Protein AF-A0A177SIC7-F1 (afdb_monomer)

Sequence (258 aa):
MKASTIAYLFLMGILFALGLLLLQQTVFGRLHVLDGPKRLNASDDSLPTELTLRHRAWGEQTVEDGTEVQRITTLLKQMKTVTNGTCPAGTATFTGTLRFLNGTTWTFSLGESMTLNGKCVAQRPSTQTTTLKARFLNAYHEPEQLARQFAEGEVVTVYAAGRSRSLTAREREDVKRRLAQAEPMTDYEEVGQALDASQGQPRILKLQRYKNEQNTRANLMNITVYETLFSVQYMDDDNGNTFYLKGQLLPTGKEADR

Nearest PDB structures (foldseek):
  4egd-assembly2_B  TM=1.946E-01  e=1.444E+00  Staphylococcus aureus subsp. aureus NCTC 8325
  3c6m-assembly1_B  TM=1.687E-01  e=3.521E+00  Homo sapiens
  2x27-assembly1_X  TM=1.577E-01  e=1.908E+00  Pseudomonas aeruginosa

pLDDT: mean 84.11, std 14.72, range [35.34, 96.81]

Structure (mmCIF, N/CA/C/O backbone):
data_AF-A0A177SIC7-F1
#
_entry.id   AF-A0A177SIC7-F1
#
loop_
_atom_site.group_PDB
_atom_site.id
_atom_site.type_symbol
_atom_site.label_atom_id
_atom_site.label_alt_id
_atom_site.label_comp_id
_atom_site.label_asym_id
_atom_site.label_entity_id
_atom_site.label_seq_id
_atom_site.pdbx_PDB_ins_code
_atom_site.Cartn_x
_atom_site.Cartn_y
_atom_site.Cartn_z
_atom_site.occupancy
_atom_site.B_iso_or_equiv
_atom_site.auth_seq_id
_atom_site.auth_comp_id
_atom_site.auth_asym_id
_atom_site.auth_atom_id
_atom_site.pdbx_PDB_model_num
ATOM 1 N N . MET A 1 1 ? -32.368 18.167 -59.830 1.00 54.72 1 MET A N 1
ATOM 2 C CA . MET A 1 1 ? -31.064 18.736 -59.410 1.00 54.72 1 MET A CA 1
ATOM 3 C C . MET A 1 1 ? -30.353 19.281 -60.635 1.00 54.72 1 MET A C 1
ATOM 5 O O . MET A 1 1 ? -30.324 18.587 -61.641 1.00 54.72 1 MET A O 1
ATOM 9 N N . LYS A 1 2 ? -29.842 20.518 -60.592 1.00 62.00 2 LYS A N 1
ATOM 10 C CA . LYS A 1 2 ? -29.112 21.103 -61.729 1.00 62.00 2 LYS A CA 1
ATOM 11 C C . LYS A 1 2 ? -27.748 20.409 -61.843 1.00 62.00 2 LYS A C 1
ATOM 13 O O . LYS A 1 2 ? -27.150 20.090 -60.818 1.00 62.00 2 LYS A O 1
ATOM 18 N N . ALA A 1 3 ? -27.254 20.176 -63.060 1.00 67.69 3 ALA A N 1
ATOM 19 C CA . ALA A 1 3 ? -25.960 19.516 -63.292 1.00 67.69 3 ALA A CA 1
ATOM 20 C C . ALA A 1 3 ? -24.800 20.207 -62.542 1.00 67.69 3 ALA A C 1
ATOM 22 O O . ALA A 1 3 ? -23.882 19.546 -62.062 1.00 67.69 3 ALA A O 1
ATOM 23 N N . SER A 1 4 ? -24.906 21.523 -62.333 1.00 66.81 4 SER A N 1
ATOM 24 C CA . SER A 1 4 ? -23.978 22.303 -61.512 1.00 66.81 4 SER A CA 1
ATOM 25 C C . SER A 1 4 ? -23.942 21.866 -60.044 1.00 66.81 4 SER A C 1
ATOM 27 O O . SER A 1 4 ? -22.874 21.831 -59.448 1.00 66.81 4 SER A O 1
ATOM 29 N N . THR A 1 5 ? -25.072 21.471 -59.454 1.00 72.81 5 THR A N 1
ATOM 30 C CA . THR A 1 5 ? -25.141 21.020 -58.054 1.00 72.81 5 THR A CA 1
ATOM 31 C C . THR A 1 5 ? -24.441 19.673 -57.860 1.00 72.81 5 THR A C 1
ATOM 33 O O . THR A 1 5 ? -23.788 19.458 -56.844 1.00 72.81 5 THR A O 1
ATOM 36 N N . ILE A 1 6 ? -24.524 18.783 -58.856 1.00 75.94 6 ILE A N 1
ATOM 37 C CA . ILE A 1 6 ? -23.839 17.480 -58.840 1.00 75.94 6 ILE A CA 1
ATOM 38 C C . ILE A 1 6 ? -22.324 17.675 -58.982 1.00 75.94 6 ILE A C 1
ATOM 40 O O . ILE A 1 6 ? -21.558 17.064 -58.242 1.00 75.94 6 ILE A O 1
ATOM 44 N N . ALA A 1 7 ? -21.894 18.578 -59.870 1.00 76.56 7 ALA A N 1
ATOM 45 C CA . ALA A 1 7 ? -20.481 18.910 -60.043 1.00 76.56 7 ALA A CA 1
ATOM 46 C C . ALA A 1 7 ? -19.861 19.5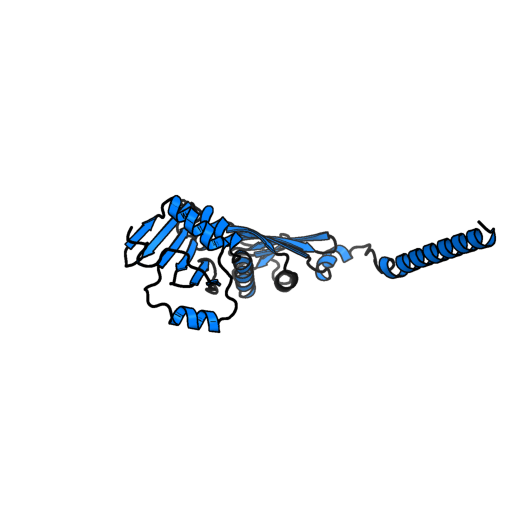23 -58.773 1.00 76.56 7 ALA A C 1
ATOM 48 O O . ALA A 1 7 ? -18.754 19.148 -58.392 1.00 76.56 7 ALA A O 1
ATOM 49 N N . TYR A 1 8 ? -20.589 20.401 -58.072 1.00 83.94 8 TYR A N 1
ATOM 50 C CA . TYR A 1 8 ? -20.129 20.978 -56.803 1.00 83.94 8 TYR A CA 1
ATOM 51 C C . TYR A 1 8 ? -19.976 19.932 -55.695 1.00 83.94 8 TYR A C 1
ATOM 53 O O . TYR A 1 8 ? -18.988 19.965 -54.966 1.00 83.94 8 TYR A O 1
ATOM 61 N N . LEU A 1 9 ? -20.916 18.988 -55.582 1.00 84.00 9 LEU A N 1
ATOM 62 C CA . LEU A 1 9 ? -20.832 17.905 -54.596 1.00 84.00 9 LEU A CA 1
ATOM 63 C C . LEU A 1 9 ? -19.652 16.969 -54.879 1.00 84.00 9 LEU A C 1
ATOM 65 O O . LEU A 1 9 ? -18.945 16.581 -53.951 1.00 84.00 9 LEU A O 1
ATOM 69 N N . PHE A 1 10 ? -19.390 16.669 -56.153 1.00 85.44 10 PHE A N 1
ATOM 70 C CA . PHE A 1 10 ? -18.211 15.897 -56.550 1.00 85.44 10 PHE A CA 1
ATOM 71 C C . PHE A 1 10 ? -16.907 16.625 -56.210 1.00 85.44 10 PHE A C 1
ATOM 73 O O . PHE A 1 10 ? -15.998 16.019 -55.645 1.00 85.44 10 PHE A O 1
ATOM 80 N N . LEU A 1 11 ? -16.824 17.928 -56.492 1.00 87.25 11 LEU A N 1
ATOM 81 C CA . LEU A 1 11 ? -15.640 18.732 -56.187 1.00 87.25 11 LEU A CA 1
ATOM 82 C C . LEU A 1 11 ? -15.374 18.807 -54.672 1.00 87.25 11 LEU A C 1
ATOM 84 O O . LEU A 1 11 ? -14.236 18.642 -54.239 1.00 87.25 11 LEU A O 1
ATOM 88 N N . MET A 1 12 ? -16.424 18.992 -53.864 1.00 86.31 12 MET A N 1
ATOM 89 C CA . MET A 1 12 ? -16.337 18.970 -52.397 1.00 86.31 12 MET A CA 1
ATOM 90 C C . MET A 1 12 ? -15.878 17.605 -51.872 1.00 86.31 12 MET A C 1
ATOM 92 O O . MET A 1 12 ? -15.012 17.548 -51.003 1.00 86.31 12 MET A O 1
ATOM 96 N N . GLY A 1 13 ? -16.395 16.508 -52.435 1.00 88.31 13 GLY A N 1
ATOM 97 C CA . GLY A 1 13 ? -15.974 15.152 -52.072 1.00 88.31 13 GLY A CA 1
ATOM 98 C C . GLY A 1 13 ? -14.497 14.885 -52.377 1.00 88.31 13 GLY A C 1
ATOM 99 O O . GLY A 1 13 ? -13.791 14.320 -51.544 1.00 88.31 13 GLY A O 1
ATOM 100 N N . ILE A 1 14 ? -14.005 15.352 -53.529 1.00 87.88 14 ILE A N 1
ATOM 101 C CA . ILE A 1 14 ? -12.590 15.228 -53.911 1.00 87.88 14 ILE A CA 1
ATOM 102 C C . ILE A 1 14 ? -11.699 16.051 -52.973 1.00 87.88 14 ILE A C 1
ATOM 104 O O . ILE A 1 14 ? -10.685 15.545 -52.497 1.00 87.88 14 ILE A O 1
ATOM 108 N N . LEU A 1 15 ? -12.084 17.293 -52.665 1.00 88.00 15 LEU A N 1
ATOM 109 C CA . LEU A 1 15 ? -11.336 18.149 -51.739 1.00 88.00 15 LEU A CA 1
ATOM 110 C C . LEU A 1 15 ? -11.312 17.574 -50.317 1.00 88.00 15 LEU A C 1
ATOM 112 O O . LEU A 1 15 ? -10.276 17.620 -49.657 1.00 88.00 15 LEU A O 1
ATOM 116 N N . PHE A 1 16 ? -12.416 16.978 -49.865 1.00 84.38 16 PHE A N 1
ATOM 117 C CA . PHE A 1 16 ? -12.490 16.310 -48.569 1.00 84.38 16 PHE A CA 1
ATOM 118 C C . PHE A 1 16 ? -11.597 15.060 -48.513 1.00 84.38 16 PHE A C 1
ATOM 120 O O . PHE A 1 16 ? -10.854 14.875 -47.549 1.00 84.38 16 PHE A O 1
ATOM 127 N N . ALA A 1 17 ? -11.594 14.241 -49.570 1.00 83.50 17 ALA A N 1
ATOM 128 C CA . ALA A 1 17 ? -10.713 13.079 -49.678 1.00 83.50 17 ALA A CA 1
ATOM 129 C C . ALA A 1 17 ? -9.226 13.478 -49.723 1.00 83.50 17 ALA A C 1
ATOM 131 O O . ALA A 1 17 ? -8.403 12.850 -49.055 1.00 83.50 17 ALA A O 1
ATOM 132 N N . LEU A 1 18 ? -8.880 14.552 -50.446 1.00 83.69 18 LEU A N 1
ATOM 133 C CA . LEU A 1 18 ? -7.523 15.110 -50.436 1.00 83.69 18 LEU A CA 1
ATOM 134 C C . LEU A 1 18 ? -7.131 15.628 -49.046 1.00 83.69 18 LEU A C 1
ATOM 136 O O . LEU A 1 18 ? -6.008 15.392 -48.603 1.00 83.69 18 LEU A O 1
ATOM 140 N N . GLY A 1 19 ? -8.052 16.297 -48.348 1.00 78.56 19 GLY A N 1
ATOM 141 C CA . GLY A 1 19 ? -7.846 16.763 -46.977 1.00 78.56 19 GLY A CA 1
ATOM 142 C C . GLY A 1 19 ? -7.547 15.614 -46.013 1.00 78.56 19 GLY A C 1
ATOM 143 O O . GLY A 1 19 ? -6.591 15.700 -45.245 1.00 78.56 19 GLY A O 1
ATOM 144 N N . LEU A 1 20 ? -8.298 14.511 -46.103 1.00 77.50 20 LEU A N 1
ATOM 145 C CA . LEU A 1 20 ? -8.065 13.302 -45.305 1.00 77.50 20 LEU A CA 1
ATOM 146 C C . LEU A 1 20 ? -6.717 12.637 -45.619 1.00 77.50 20 LEU A C 1
ATOM 148 O O . LEU A 1 20 ? -6.012 12.239 -44.694 1.00 77.50 20 LEU A O 1
ATOM 152 N N . LEU A 1 21 ? -6.325 12.561 -46.894 1.00 74.62 21 LEU A N 1
ATOM 153 C CA . LEU A 1 21 ? -5.023 12.021 -47.310 1.00 74.62 21 LEU A CA 1
ATOM 154 C C . LEU A 1 21 ? -3.848 12.850 -46.770 1.00 74.62 21 LEU A C 1
ATOM 156 O O . LEU A 1 21 ? -2.861 12.290 -46.289 1.00 74.62 21 LEU A O 1
ATOM 160 N N . LEU A 1 22 ? -3.964 14.180 -46.796 1.00 70.44 22 LEU A N 1
ATOM 161 C CA . LEU A 1 22 ? -2.955 15.085 -46.239 1.00 70.44 22 LEU A CA 1
ATOM 162 C C . LEU A 1 22 ? -2.879 14.989 -44.708 1.00 70.44 22 LEU A C 1
ATOM 164 O O . LEU A 1 22 ? -1.781 14.996 -44.144 1.00 70.44 22 LEU A O 1
ATOM 168 N N . LEU A 1 23 ? -4.022 14.840 -44.030 1.00 65.38 23 LEU A N 1
ATOM 169 C CA . LEU A 1 23 ? -4.090 14.572 -42.588 1.00 65.38 23 LEU A CA 1
ATOM 170 C C . LEU A 1 23 ? -3.430 13.233 -42.246 1.00 65.38 23 LEU A C 1
ATOM 172 O O . LEU A 1 23 ? -2.664 13.144 -41.286 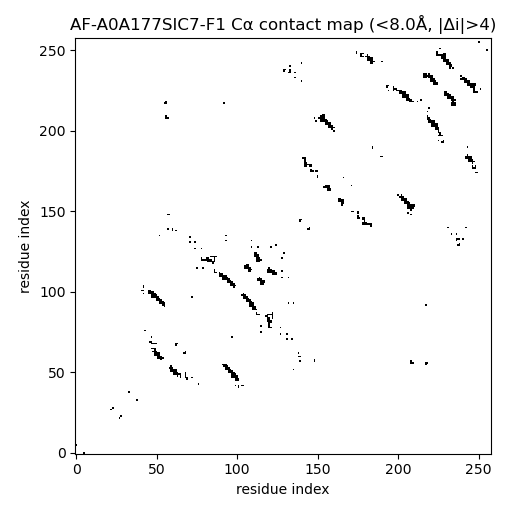1.00 65.38 23 LEU A O 1
ATOM 176 N N . GLN A 1 24 ? -3.652 12.208 -43.075 1.00 62.19 24 GLN A N 1
ATOM 177 C CA . GLN A 1 24 ? -3.026 10.910 -42.886 1.00 62.19 24 GLN A CA 1
ATOM 178 C C . GLN A 1 24 ? -1.493 11.008 -42.983 1.00 62.19 24 GLN A C 1
ATOM 180 O O . GLN A 1 24 ? -0.780 10.473 -42.138 1.00 62.19 24 GLN A O 1
ATOM 185 N N . GLN A 1 25 ? -0.963 11.740 -43.966 1.00 58.78 25 GLN A N 1
ATOM 186 C CA . GLN A 1 25 ? 0.487 11.896 -44.130 1.00 58.78 25 GLN A CA 1
ATOM 187 C C . GLN A 1 25 ? 1.132 12.771 -43.047 1.00 58.78 25 GLN A C 1
ATOM 189 O O . GLN A 1 25 ? 2.243 12.479 -42.610 1.00 58.78 25 GLN A O 1
ATOM 194 N N . THR A 1 26 ? 0.452 13.813 -42.572 1.00 59.97 26 THR A N 1
ATOM 195 C CA . THR A 1 26 ? 1.001 14.717 -41.544 1.00 59.97 26 THR A CA 1
ATOM 196 C C . THR A 1 26 ? 0.928 14.139 -40.131 1.00 59.97 26 THR A C 1
ATOM 198 O O . THR A 1 26 ? 1.859 14.348 -39.351 1.00 59.97 26 THR A O 1
ATOM 201 N N . VAL A 1 27 ? -0.126 13.378 -39.808 1.00 55.59 27 VAL A N 1
ATOM 202 C CA . VAL A 1 27 ? -0.314 12.773 -38.478 1.00 55.59 27 VAL A CA 1
ATOM 203 C C . VAL A 1 27 ? 0.323 11.383 -38.388 1.00 55.59 27 VAL A C 1
ATOM 205 O O . VAL A 1 27 ? 1.012 11.101 -37.410 1.00 55.59 27 VAL A O 1
ATOM 208 N N . PHE A 1 28 ? 0.180 10.528 -39.409 1.00 50.88 28 PHE A N 1
ATOM 209 C CA . PHE A 1 28 ? 0.725 9.159 -39.384 1.00 50.88 28 PHE A CA 1
ATOM 210 C C . PHE A 1 28 ? 2.105 9.030 -40.039 1.00 50.88 28 PHE A C 1
ATOM 212 O O . PHE A 1 28 ? 2.826 8.085 -39.734 1.00 50.88 28 PHE A O 1
ATOM 219 N N . GLY A 1 29 ? 2.539 9.988 -40.867 1.00 42.84 29 GLY A N 1
ATOM 220 C CA . GLY A 1 29 ? 3.894 9.995 -41.444 1.00 42.84 29 GLY A CA 1
ATOM 221 C C . GLY A 1 29 ? 5.015 10.236 -40.424 1.00 42.84 29 GLY A C 1
ATOM 222 O O . GLY A 1 29 ? 6.186 10.065 -40.751 1.00 42.84 29 GLY A O 1
ATOM 223 N N . ARG A 1 30 ? 4.676 10.598 -39.177 1.00 45.09 30 ARG A N 1
ATOM 224 C CA . ARG A 1 30 ? 5.623 10.690 -38.050 1.00 45.09 30 ARG A CA 1
ATOM 225 C C . ARG A 1 30 ? 5.747 9.403 -37.227 1.00 45.09 30 ARG A C 1
ATOM 227 O O . ARG A 1 30 ? 6.494 9.389 -36.250 1.00 45.09 30 ARG A O 1
ATOM 234 N N . LEU A 1 31 ? 5.077 8.314 -37.609 1.00 45.69 31 LEU A N 1
ATOM 235 C CA . LEU A 1 31 ? 5.354 6.988 -37.055 1.00 45.69 31 LEU A CA 1
ATOM 236 C C . LEU A 1 31 ? 6.601 6.412 -37.734 1.00 45.69 31 LEU A C 1
ATOM 238 O O . LEU A 1 31 ? 6.523 5.642 -38.688 1.00 45.69 31 LEU A O 1
ATOM 242 N N . HIS A 1 32 ? 7.777 6.791 -37.234 1.00 42.78 32 HIS A N 1
ATOM 243 C CA . HIS A 1 32 ? 9.002 6.061 -37.539 1.00 42.78 32 HIS A CA 1
ATOM 244 C C . HIS A 1 32 ? 8.903 4.659 -36.925 1.00 42.78 32 HIS A C 1
ATOM 246 O O . HIS A 1 32 ? 9.085 4.477 -35.721 1.00 42.78 32 HIS A O 1
ATOM 252 N N . VAL A 1 33 ? 8.624 3.654 -37.756 1.00 49.53 33 VAL A N 1
ATOM 253 C CA . VAL A 1 33 ? 8.835 2.251 -37.391 1.00 49.53 33 VAL A CA 1
ATOM 254 C C . VAL A 1 33 ? 10.346 2.037 -37.313 1.00 49.53 33 VAL A C 1
ATOM 256 O O . VAL A 1 33 ? 11.053 2.090 -38.317 1.00 49.53 33 VAL A O 1
ATOM 259 N N . LEU A 1 34 ? 10.859 1.892 -36.092 1.00 43.06 34 LEU A N 1
ATOM 260 C CA . LEU A 1 34 ? 12.267 1.601 -35.840 1.00 43.06 34 LEU A CA 1
ATOM 261 C C . LEU A 1 34 ? 12.539 0.124 -36.156 1.00 43.06 34 LEU A C 1
ATOM 263 O O . LEU A 1 34 ? 12.290 -0.748 -35.319 1.00 43.06 34 LEU A O 1
ATOM 267 N N . ASP A 1 35 ? 13.068 -0.145 -37.348 1.00 35.34 35 ASP A N 1
ATOM 268 C CA . ASP A 1 35 ? 13.627 -1.448 -37.709 1.00 35.34 35 ASP A CA 1
ATOM 269 C C . ASP A 1 35 ? 15.107 -1.540 -37.309 1.00 35.34 35 ASP A C 1
ATOM 271 O O . ASP A 1 35 ? 15.919 -0.660 -37.605 1.00 35.34 35 ASP A O 1
ATOM 275 N N . GLY A 1 36 ? 15.463 -2.624 -36.612 1.00 42.75 36 GLY A N 1
ATOM 276 C CA . GLY A 1 36 ? 16.843 -2.976 -36.264 1.00 42.75 36 GLY A CA 1
ATOM 277 C C . GLY A 1 36 ? 17.158 -3.064 -34.758 1.00 42.75 36 GLY A C 1
ATOM 278 O O . GLY A 1 36 ? 16.300 -2.821 -33.905 1.00 42.75 36 GLY A O 1
ATOM 279 N N . PRO A 1 37 ? 18.414 -3.413 -34.398 1.00 40.59 37 PRO A N 1
ATOM 280 C CA . PRO A 1 37 ? 18.842 -3.834 -33.051 1.00 40.59 37 PRO A CA 1
ATOM 281 C C . PRO A 1 37 ? 18.715 -2.771 -31.938 1.00 40.59 37 PRO A C 1
ATOM 283 O O . PRO A 1 37 ? 19.016 -3.053 -30.780 1.00 40.59 37 PRO A O 1
ATOM 286 N N . LYS A 1 38 ? 18.192 -1.573 -32.242 1.00 44.06 38 LYS A N 1
ATOM 287 C CA . LYS A 1 38 ? 17.804 -0.542 -31.261 1.00 44.06 38 LYS A CA 1
ATOM 288 C C . LYS A 1 38 ? 16.601 -0.928 -30.384 1.00 44.06 38 LYS A C 1
ATOM 290 O O . LYS A 1 38 ? 16.371 -0.276 -29.370 1.00 44.06 38 LYS A O 1
ATOM 295 N N . ARG A 1 39 ? 15.859 -1.998 -30.707 1.00 46.88 39 ARG A N 1
ATOM 296 C CA . ARG A 1 39 ? 14.722 -2.472 -29.887 1.00 46.88 39 ARG A CA 1
ATOM 297 C C . ARG A 1 39 ? 15.085 -2.811 -28.437 1.00 46.88 39 ARG A C 1
ATOM 299 O O . ARG A 1 39 ? 14.237 -2.648 -27.567 1.00 46.88 39 ARG A O 1
ATOM 306 N N . LEU A 1 40 ? 16.324 -3.221 -28.154 1.00 46.22 40 LEU A N 1
ATOM 307 C CA . LEU A 1 40 ? 16.737 -3.626 -26.800 1.00 46.22 40 LEU A CA 1
ATOM 308 C C . LEU A 1 40 ? 16.752 -2.467 -25.782 1.00 46.22 40 LEU A C 1
ATOM 310 O O . LEU A 1 40 ? 16.626 -2.722 -24.587 1.00 46.22 40 LEU A O 1
ATOM 314 N N . ASN A 1 41 ? 16.816 -1.214 -26.252 1.00 50.62 41 ASN A N 1
ATOM 315 C CA . ASN A 1 41 ? 16.709 -0.007 -25.419 1.00 50.62 41 ASN A CA 1
ATOM 316 C C . ASN A 1 41 ? 15.465 0.840 -25.747 1.00 50.62 41 ASN A C 1
ATOM 318 O O . ASN A 1 41 ? 15.276 1.894 -25.156 1.00 50.62 41 ASN A O 1
ATOM 322 N N . ALA A 1 42 ? 14.579 0.398 -26.646 1.00 51.91 42 ALA A N 1
ATOM 323 C CA . ALA A 1 42 ? 13.422 1.193 -27.074 1.00 51.91 42 ALA A CA 1
ATOM 324 C C . ALA A 1 42 ? 12.401 1.456 -25.948 1.00 51.91 42 ALA A C 1
ATOM 326 O O . ALA A 1 42 ? 11.637 2.414 -26.017 1.00 51.91 42 ALA A O 1
ATOM 327 N N . SER A 1 43 ? 12.385 0.628 -24.899 1.00 56.03 43 SER A N 1
ATOM 328 C CA . SER A 1 43 ? 11.614 0.888 -23.675 1.00 56.03 43 SER A CA 1
ATOM 329 C C . SER A 1 43 ? 12.186 2.041 -22.840 1.00 56.03 43 SER A C 1
ATOM 331 O O . SER A 1 43 ? 11.456 2.675 -22.083 1.00 56.03 43 SER A O 1
ATOM 333 N N . ASP A 1 44 ? 13.490 2.322 -22.953 1.00 61.81 44 ASP A N 1
ATOM 334 C CA . ASP A 1 44 ? 14.132 3.401 -22.194 1.00 61.81 44 ASP A CA 1
ATOM 335 C C . ASP A 1 44 ? 13.654 4.785 -22.674 1.00 61.81 44 ASP A C 1
ATOM 337 O O . ASP A 1 44 ? 13.570 5.703 -21.859 1.00 61.81 44 ASP A O 1
ATOM 341 N N . ASP A 1 45 ? 13.217 4.894 -23.931 1.00 68.12 45 ASP A N 1
ATOM 342 C CA . ASP A 1 45 ? 12.694 6.131 -24.531 1.00 68.12 45 ASP A CA 1
ATOM 343 C C . ASP A 1 45 ? 11.160 6.136 -24.692 1.00 68.12 45 ASP A C 1
ATOM 345 O O . ASP A 1 45 ? 10.569 7.158 -25.038 1.00 68.12 45 ASP A O 1
ATOM 349 N N . SER A 1 46 ? 10.490 5.005 -24.441 1.00 79.81 46 SER A N 1
ATOM 350 C CA . SER A 1 46 ? 9.028 4.915 -24.526 1.00 79.81 46 SER A CA 1
ATOM 351 C C . SER A 1 46 ? 8.358 5.429 -23.255 1.00 79.81 46 SER A C 1
ATOM 353 O O . SER A 1 46 ? 8.841 5.213 -22.140 1.00 79.81 46 SER A O 1
ATOM 355 N N . LEU A 1 47 ? 7.187 6.047 -23.427 1.00 84.44 47 LEU A N 1
ATOM 356 C CA . LEU A 1 47 ? 6.330 6.455 -22.319 1.00 84.44 47 LEU A CA 1
ATOM 357 C C . LEU A 1 47 ? 5.750 5.211 -21.624 1.00 84.44 47 LEU A C 1
ATOM 359 O O . LEU A 1 47 ? 5.216 4.338 -22.320 1.00 84.44 47 LEU A O 1
ATOM 363 N N . PRO A 1 48 ? 5.875 5.095 -20.294 1.00 89.81 48 PRO A N 1
ATOM 364 C CA . PRO A 1 48 ? 5.199 4.066 -19.525 1.00 89.81 48 PRO A CA 1
ATOM 365 C C . PRO A 1 48 ? 3.712 4.423 -19.400 1.00 89.81 48 PRO A C 1
ATOM 367 O O . PRO A 1 48 ? 3.360 5.589 -19.237 1.00 89.81 48 PRO A O 1
ATOM 370 N N . THR A 1 49 ? 2.840 3.429 -19.522 1.00 89.31 49 THR A N 1
ATOM 371 C CA . THR A 1 49 ? 1.385 3.642 -19.602 1.00 89.31 49 THR A CA 1
ATOM 372 C C . THR A 1 49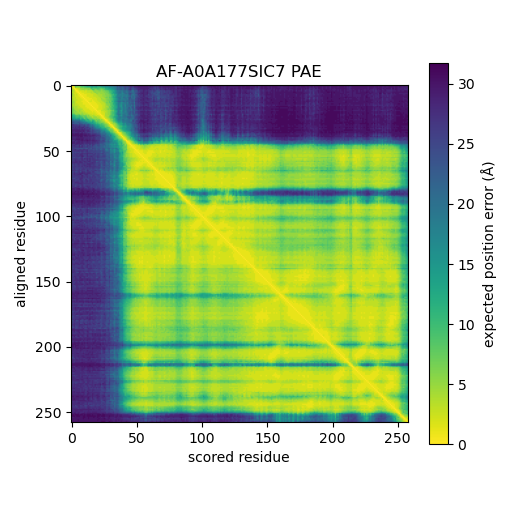 ? 0.636 3.046 -18.427 1.00 89.31 49 THR A C 1
ATOM 374 O O . THR A 1 49 ? -0.381 3.583 -18.020 1.00 89.31 49 THR A O 1
ATOM 377 N N . GLU A 1 50 ? 1.118 1.926 -17.902 1.00 93.44 50 GLU A N 1
ATOM 378 C CA . GLU A 1 50 ? 0.404 1.151 -16.895 1.00 93.44 50 GLU A CA 1
ATOM 379 C C . GLU A 1 50 ? 1.413 0.384 -16.054 1.00 93.44 50 GLU A C 1
ATOM 381 O O . GLU A 1 50 ? 2.388 -0.168 -16.581 1.00 93.44 50 GLU A O 1
ATOM 386 N N . LEU A 1 51 ? 1.169 0.335 -14.751 1.00 95.31 51 LEU A N 1
ATOM 387 C CA . LEU A 1 51 ? 1.916 -0.501 -13.833 1.00 95.31 51 LEU A CA 1
ATOM 388 C C . LEU A 1 51 ? 0.960 -1.445 -13.104 1.00 95.31 51 LEU A C 1
ATOM 390 O O . LEU A 1 51 ? 0.150 -1.006 -12.295 1.00 95.31 51 LEU A O 1
ATOM 394 N N . THR A 1 52 ? 1.124 -2.747 -13.311 1.00 96.50 52 THR A N 1
ATOM 395 C CA . THR A 1 52 ? 0.475 -3.778 -12.497 1.00 96.50 52 THR A CA 1
ATOM 396 C C . THR A 1 52 ? 1.423 -4.198 -11.384 1.00 96.50 52 THR A C 1
ATOM 398 O O . THR A 1 52 ? 2.536 -4.665 -11.638 1.00 96.50 52 THR A O 1
ATOM 401 N N . LEU A 1 53 ? 0.983 -4.045 -10.141 1.00 95.75 53 LEU A N 1
ATOM 402 C CA . LEU A 1 53 ? 1.693 -4.433 -8.932 1.00 95.75 53 LEU A CA 1
ATOM 403 C C . LEU A 1 53 ? 0.955 -5.574 -8.255 1.00 95.75 53 LEU A C 1
ATOM 405 O O . LEU A 1 53 ? -0.251 -5.515 -8.080 1.00 95.75 53 LEU A O 1
ATOM 409 N N . ARG A 1 54 ? 1.693 -6.565 -7.769 1.00 95.25 54 ARG A N 1
ATOM 410 C CA . ARG A 1 54 ? 1.175 -7.597 -6.880 1.00 95.25 54 ARG A CA 1
ATOM 411 C C . ARG A 1 54 ? 2.017 -7.666 -5.622 1.00 95.25 54 ARG A C 1
ATOM 413 O O . ARG A 1 54 ? 3.204 -7.993 -5.680 1.00 95.25 54 ARG A O 1
ATOM 420 N N . HIS A 1 55 ? 1.382 -7.412 -4.488 1.00 94.19 55 HIS A N 1
ATOM 421 C CA . HIS A 1 55 ? 1.944 -7.642 -3.171 1.00 94.19 55 HIS A CA 1
ATOM 422 C C . HIS A 1 55 ? 1.594 -9.050 -2.684 1.00 94.19 55 HIS A C 1
ATOM 424 O O . HIS A 1 55 ? 0.452 -9.496 -2.806 1.00 94.19 55 HIS A O 1
ATOM 430 N N . ARG A 1 56 ? 2.551 -9.743 -2.060 1.00 91.44 56 ARG A N 1
ATOM 431 C CA . ARG A 1 56 ? 2.367 -11.118 -1.562 1.00 91.44 56 ARG A CA 1
ATOM 432 C C . ARG A 1 56 ? 1.139 -11.280 -0.650 1.00 91.44 56 ARG A C 1
ATOM 434 O O . ARG A 1 56 ? 0.429 -12.280 -0.752 1.00 91.44 56 ARG A O 1
ATOM 441 N N . ALA A 1 57 ? 0.891 -10.310 0.230 1.00 91.06 57 ALA A N 1
ATOM 442 C CA . ALA A 1 57 ? -0.222 -10.341 1.186 1.00 91.06 57 ALA A CA 1
ATOM 443 C C . ALA A 1 57 ? -1.422 -9.465 0.790 1.00 91.06 57 ALA A C 1
ATOM 445 O O . ALA A 1 57 ? -2.531 -9.692 1.262 1.00 91.06 57 ALA A O 1
ATOM 446 N N . TRP A 1 58 ? -1.223 -8.461 -0.065 1.00 91.38 58 TRP A N 1
ATOM 447 C CA . TRP A 1 58 ? -2.206 -7.380 -0.244 1.00 91.38 58 TRP A CA 1
ATOM 448 C C . TRP A 1 58 ? -2.866 -7.363 -1.623 1.00 91.38 58 TRP A C 1
ATOM 450 O O . TRP A 1 58 ? -3.613 -6.436 -1.935 1.00 91.38 58 TRP A O 1
ATOM 460 N N . GLY A 1 59 ? -2.625 -8.417 -2.405 1.00 90.19 59 GLY A N 1
ATOM 461 C CA . GLY A 1 59 ? -3.272 -8.648 -3.687 1.00 90.19 59 GLY A CA 1
ATOM 462 C C . GLY A 1 59 ? -2.605 -7.904 -4.835 1.00 90.19 59 GLY A C 1
ATOM 463 O O . GLY A 1 59 ? -1.448 -7.494 -4.747 1.00 90.19 59 GLY A O 1
ATOM 464 N N . GLU A 1 60 ? -3.346 -7.796 -5.929 1.00 93.00 60 GLU A N 1
ATOM 465 C CA . GLU A 1 60 ? -2.946 -7.083 -7.137 1.00 93.00 60 GLU A CA 1
ATOM 466 C C . GLU A 1 60 ? -3.598 -5.700 -7.181 1.00 93.00 60 GLU A C 1
ATOM 468 O O . GLU A 1 60 ? -4.701 -5.511 -6.665 1.00 93.00 60 GLU A O 1
ATOM 473 N N . GLN A 1 61 ? -2.896 -4.748 -7.785 1.00 91.81 61 GLN A N 1
ATOM 474 C CA . GLN A 1 61 ? -3.332 -3.380 -7.993 1.00 91.81 61 GLN A CA 1
ATOM 475 C C . GLN A 1 61 ? -2.742 -2.846 -9.296 1.00 91.81 61 GLN A C 1
ATOM 477 O O . GLN A 1 61 ? -1.547 -3.004 -9.557 1.00 91.81 61 GLN A O 1
ATOM 482 N N . THR A 1 62 ? -3.569 -2.164 -10.079 1.00 92.81 62 THR A N 1
ATOM 483 C CA . THR A 1 62 ? -3.125 -1.446 -11.275 1.00 92.81 62 THR A CA 1
ATOM 484 C C . THR A 1 62 ? -3.022 0.039 -10.965 1.00 92.81 62 THR A C 1
ATOM 486 O O . THR A 1 62 ? -3.927 0.627 -10.378 1.00 92.81 62 THR A O 1
ATOM 489 N N . VAL A 1 63 ? -1.903 0.643 -11.354 1.00 88.44 63 VAL A N 1
ATOM 490 C CA . VAL A 1 63 ? -1.657 2.080 -11.271 1.00 88.44 63 VAL A CA 1
ATOM 491 C C . VAL A 1 63 ? -1.672 2.642 -12.687 1.00 88.44 63 VAL A C 1
ATOM 493 O O . VAL A 1 63 ? -0.818 2.299 -13.508 1.00 88.44 63 VAL A O 1
ATOM 496 N N . GLU A 1 64 ? -2.643 3.513 -12.947 1.00 83.25 64 GLU A N 1
ATOM 497 C CA . GLU A 1 64 ? -2.826 4.203 -14.231 1.00 83.25 64 GLU A CA 1
ATOM 498 C C . GLU A 1 64 ? -2.482 5.699 -14.148 1.00 83.25 64 GLU A C 1
ATOM 500 O O . GLU A 1 64 ? -2.446 6.384 -15.169 1.00 83.25 64 GLU A O 1
ATOM 505 N N . ASP A 1 65 ? -2.184 6.221 -12.949 1.00 85.31 65 ASP A N 1
ATOM 506 C CA . ASP A 1 65 ? -1.677 7.586 -12.792 1.00 85.31 65 ASP A CA 1
ATOM 507 C C . ASP A 1 65 ? -0.330 7.713 -13.512 1.00 85.31 65 ASP A C 1
ATOM 509 O O . ASP A 1 65 ? 0.714 7.271 -13.021 1.00 85.31 65 ASP A O 1
ATOM 513 N N . GLY A 1 66 ? -0.358 8.359 -14.679 1.00 85.00 66 GLY A N 1
ATOM 514 C CA . GLY A 1 66 ? 0.814 8.559 -15.522 1.00 85.00 66 GLY A CA 1
ATOM 515 C C . GLY A 1 66 ? 1.979 9.241 -14.799 1.00 85.00 66 GLY A C 1
ATOM 516 O O . GLY A 1 66 ? 3.134 8.951 -15.108 1.00 85.00 66 GLY A O 1
ATOM 517 N N . THR A 1 67 ? 1.716 10.091 -13.801 1.00 87.62 67 THR A N 1
ATOM 518 C CA . THR A 1 67 ? 2.764 10.756 -13.015 1.00 87.62 67 THR A CA 1
ATOM 519 C C . THR A 1 67 ? 3.478 9.767 -12.102 1.00 87.62 67 THR A C 1
ATOM 521 O O . THR A 1 67 ? 4.713 9.712 -12.100 1.00 87.62 67 THR A O 1
ATOM 524 N N . GLU A 1 68 ? 2.735 8.961 -11.342 1.00 88.75 68 GLU A N 1
ATOM 525 C CA . GLU A 1 68 ? 3.332 7.944 -10.468 1.00 88.75 68 GLU A CA 1
ATOM 526 C C . GLU A 1 68 ? 3.987 6.821 -11.275 1.00 88.75 68 GLU A C 1
ATOM 528 O O . GLU A 1 68 ? 5.126 6.438 -10.985 1.00 88.75 68 GLU A O 1
ATOM 533 N N . VAL A 1 69 ? 3.344 6.371 -12.354 1.00 91.50 69 VAL A N 1
ATOM 534 C CA . VAL A 1 69 ? 3.909 5.397 -13.297 1.00 91.50 69 VAL A CA 1
ATOM 535 C C . VAL A 1 69 ? 5.242 5.907 -13.863 1.00 91.50 69 VAL A C 1
ATOM 537 O O . VAL A 1 69 ? 6.237 5.173 -13.869 1.00 91.50 69 VAL A O 1
ATOM 540 N N . GLN A 1 70 ? 5.328 7.180 -14.261 1.00 90.38 70 GLN A N 1
ATOM 541 C CA . GLN A 1 70 ? 6.569 7.788 -14.753 1.00 90.38 70 GLN A CA 1
ATOM 542 C C . GLN A 1 70 ? 7.652 7.896 -13.664 1.00 90.38 70 GLN A C 1
ATOM 544 O O . GLN A 1 70 ? 8.830 7.619 -13.928 1.00 90.38 70 GLN A O 1
ATOM 549 N N . ARG A 1 71 ? 7.286 8.277 -12.433 1.00 90.00 71 ARG A N 1
ATOM 550 C CA . ARG A 1 71 ? 8.220 8.370 -11.293 1.00 90.00 71 ARG A CA 1
ATOM 551 C C . ARG A 1 71 ? 8.821 7.011 -10.947 1.00 90.00 71 ARG A C 1
ATOM 553 O O . ARG A 1 71 ? 10.042 6.896 -10.823 1.00 90.00 71 ARG A O 1
ATOM 560 N N . ILE A 1 72 ? 7.987 5.977 -10.863 1.00 92.88 72 ILE A N 1
ATOM 561 C CA . ILE A 1 72 ? 8.414 4.589 -10.647 1.00 92.88 72 ILE A CA 1
ATOM 562 C C . ILE A 1 72 ? 9.336 4.139 -11.779 1.00 92.88 72 ILE A C 1
ATOM 564 O O . ILE A 1 72 ? 10.433 3.642 -11.527 1.00 92.88 72 ILE A O 1
ATOM 568 N N . THR A 1 73 ? 8.942 4.384 -13.028 1.00 92.31 73 THR A N 1
ATOM 569 C CA . THR A 1 73 ? 9.747 4.031 -14.206 1.00 92.31 73 THR A CA 1
ATOM 570 C C . THR A 1 73 ? 11.132 4.675 -14.165 1.00 92.31 73 THR A C 1
ATOM 572 O O . THR A 1 73 ? 12.129 4.035 -14.497 1.00 92.31 73 THR A O 1
ATOM 575 N N . THR A 1 74 ? 11.215 5.931 -13.722 1.00 90.25 74 THR A N 1
ATOM 576 C CA . THR A 1 74 ? 12.485 6.656 -13.587 1.00 90.25 74 THR A CA 1
ATOM 577 C C . THR A 1 74 ? 13.390 6.016 -12.532 1.00 90.25 74 THR A C 1
ATOM 579 O O . THR A 1 74 ? 14.578 5.821 -12.793 1.00 90.25 74 THR A O 1
ATOM 582 N N . LEU A 1 75 ? 12.841 5.616 -11.380 1.00 90.44 75 LEU A N 1
ATOM 583 C CA . LEU A 1 75 ? 13.598 4.887 -10.353 1.00 90.44 75 LEU A CA 1
ATOM 584 C C . LEU A 1 75 ? 14.108 3.540 -10.882 1.00 90.44 75 LEU A C 1
ATOM 586 O O . LEU A 1 75 ? 15.285 3.223 -10.722 1.00 90.44 75 LEU A O 1
ATOM 590 N N . LEU A 1 76 ? 13.262 2.777 -11.583 1.00 91.38 76 LEU A N 1
ATOM 591 C CA . LEU A 1 76 ? 13.660 1.504 -12.196 1.00 91.38 76 LEU A CA 1
ATOM 592 C C . LEU A 1 76 ? 14.797 1.691 -13.218 1.00 91.38 76 LEU A C 1
ATOM 594 O O . LEU A 1 76 ? 15.755 0.916 -13.228 1.00 91.38 76 LEU A O 1
ATOM 598 N N . LYS A 1 77 ? 14.734 2.748 -14.040 1.00 88.62 77 LYS A N 1
ATOM 599 C CA . LYS A 1 77 ? 15.787 3.114 -15.007 1.00 88.62 77 LYS A CA 1
ATOM 600 C C . LYS A 1 77 ? 17.122 3.399 -14.327 1.00 88.62 77 LYS A C 1
ATOM 602 O O . LYS A 1 77 ? 18.147 2.894 -14.777 1.00 88.62 77 LYS A O 1
ATOM 607 N N . GLN A 1 78 ? 17.110 4.158 -13.232 1.00 86.50 78 GLN A N 1
ATOM 608 C CA . GLN A 1 78 ? 18.319 4.474 -12.462 1.00 86.50 78 GLN A CA 1
ATOM 609 C C . GLN A 1 78 ? 18.978 3.225 -11.865 1.00 86.50 78 GLN A C 1
ATOM 611 O O . GLN A 1 78 ? 20.192 3.196 -11.695 1.00 86.50 78 GLN A O 1
ATOM 616 N N . MET A 1 79 ? 18.192 2.188 -11.569 1.00 83.50 79 MET A N 1
ATOM 617 C CA . MET A 1 79 ? 18.691 0.932 -11.009 1.00 83.50 79 MET A CA 1
ATOM 618 C C . MET A 1 79 ? 19.205 -0.052 -12.068 1.00 83.50 79 MET A C 1
ATOM 620 O O . MET A 1 79 ? 20.059 -0.877 -11.760 1.00 83.50 79 MET A O 1
ATOM 624 N N . LYS A 1 80 ? 18.741 0.041 -13.323 1.00 78.00 80 LYS A N 1
ATOM 625 C CA . LYS A 1 80 ? 19.127 -0.853 -14.438 1.00 78.00 80 LYS A CA 1
ATOM 626 C C . LYS A 1 80 ? 20.643 -0.906 -14.688 1.00 78.00 80 LYS A C 1
ATOM 628 O O . LYS A 1 80 ? 21.138 -1.890 -15.231 1.00 78.00 80 LYS A O 1
ATOM 633 N N . THR A 1 81 ? 21.372 0.147 -14.326 1.00 65.69 81 THR A N 1
ATOM 634 C CA . THR A 1 81 ? 22.823 0.287 -14.538 1.00 65.69 81 THR A CA 1
ATOM 635 C C . THR A 1 81 ? 23.662 -0.264 -13.385 1.00 65.69 81 THR A C 1
ATOM 637 O O . THR A 1 81 ? 24.889 -0.320 -13.485 1.00 65.69 81 THR A O 1
ATOM 640 N N . VAL A 1 82 ? 23.019 -0.668 -12.290 1.00 60.72 82 VAL A N 1
ATOM 641 C CA . VAL A 1 82 ? 23.673 -1.041 -11.043 1.00 60.72 82 VAL A CA 1
ATOM 642 C C . VAL A 1 82 ? 23.710 -2.568 -10.971 1.00 60.72 82 VAL A C 1
ATOM 644 O O . VAL A 1 82 ? 22.679 -3.223 -11.020 1.00 60.72 82 VAL A O 1
ATOM 647 N N . THR A 1 83 ? 24.910 -3.133 -10.844 1.00 58.84 83 THR A N 1
ATOM 648 C CA . THR A 1 83 ? 25.246 -4.556 -10.616 1.00 58.84 83 THR A CA 1
ATOM 649 C C . THR A 1 83 ? 25.213 -5.553 -11.790 1.00 58.84 83 THR A C 1
ATOM 651 O O . THR A 1 83 ? 24.180 -5.916 -12.335 1.00 58.84 83 THR A O 1
ATOM 654 N N . ASN A 1 84 ? 26.395 -6.120 -12.075 1.00 58.00 84 ASN A N 1
ATOM 655 C CA . ASN A 1 84 ? 26.563 -7.450 -12.664 1.00 58.00 84 ASN A CA 1
ATOM 656 C C . ASN A 1 84 ? 26.731 -8.446 -11.505 1.00 58.00 84 ASN A C 1
ATOM 658 O O . ASN A 1 84 ? 27.837 -8.626 -11.000 1.00 58.00 84 ASN A O 1
ATOM 662 N N . GLY A 1 85 ? 25.642 -9.047 -11.032 1.00 67.50 85 GLY A N 1
ATOM 663 C CA . GLY A 1 85 ? 25.692 -10.024 -9.945 1.00 67.50 85 GLY A CA 1
ATOM 664 C C . GLY A 1 85 ? 24.476 -10.940 -9.937 1.00 67.50 85 GLY A C 1
ATOM 665 O O . GLY A 1 85 ? 23.473 -10.671 -10.593 1.00 67.50 85 GLY A O 1
ATOM 666 N N . THR A 1 86 ? 24.557 -12.037 -9.193 1.00 80.81 86 THR A N 1
ATOM 667 C CA . THR A 1 86 ? 23.405 -12.896 -8.895 1.00 80.81 86 THR A CA 1
ATOM 668 C C . THR A 1 86 ? 22.672 -12.354 -7.673 1.00 80.81 86 THR A C 1
ATOM 670 O O . THR A 1 86 ? 23.311 -11.957 -6.696 1.00 80.81 86 THR A O 1
ATOM 673 N N . CYS A 1 87 ? 21.340 -12.326 -7.718 1.00 84.00 87 CYS A N 1
ATOM 674 C CA . CYS A 1 87 ? 20.532 -11.985 -6.549 1.00 84.00 87 CYS A CA 1
ATOM 675 C C . CYS A 1 87 ? 20.465 -13.194 -5.610 1.00 84.00 87 CYS A C 1
ATOM 677 O O . CYS A 1 87 ? 20.313 -14.318 -6.098 1.00 84.00 87 CYS A O 1
ATOM 679 N N . PRO A 1 88 ? 20.575 -12.993 -4.285 1.00 83.12 88 PRO A N 1
ATOM 680 C CA . PRO A 1 88 ? 20.345 -14.071 -3.336 1.00 83.12 88 PRO A CA 1
ATOM 681 C C . PRO A 1 88 ? 18.916 -14.598 -3.487 1.00 83.12 88 PRO A C 1
ATOM 683 O O . PRO A 1 88 ? 17.992 -13.838 -3.802 1.00 83.12 88 PRO A O 1
ATOM 686 N N . ALA A 1 89 ? 18.745 -15.901 -3.263 1.00 77.75 89 ALA A N 1
ATOM 687 C CA . ALA A 1 89 ? 17.424 -16.501 -3.187 1.00 77.75 89 ALA A CA 1
ATOM 688 C C . ALA A 1 89 ? 16.668 -15.872 -2.011 1.00 77.75 89 ALA A C 1
ATOM 690 O O . ALA A 1 89 ? 17.164 -15.842 -0.888 1.00 77.75 89 ALA A O 1
ATOM 691 N N . GLY A 1 90 ? 15.476 -15.359 -2.282 1.00 76.12 90 GLY A N 1
ATOM 692 C CA . GLY A 1 90 ? 14.646 -14.684 -1.298 1.00 76.12 90 GLY A CA 1
ATOM 693 C C . GLY A 1 90 ? 13.203 -14.660 -1.770 1.00 76.12 90 GLY A C 1
ATOM 694 O O . GLY A 1 90 ? 12.918 -14.908 -2.944 1.00 76.12 90 GLY A O 1
ATOM 695 N N . THR A 1 91 ? 12.280 -14.382 -0.853 1.00 82.06 91 THR A N 1
ATOM 696 C CA . THR A 1 91 ? 10.873 -14.256 -1.238 1.00 82.06 91 THR A CA 1
ATOM 697 C C . THR A 1 91 ? 10.590 -12.837 -1.706 1.00 82.06 91 THR A C 1
ATOM 699 O O . THR A 1 91 ? 10.907 -11.874 -1.011 1.00 82.06 91 THR A O 1
ATOM 702 N N . ALA A 1 92 ? 9.973 -12.711 -2.877 1.00 89.25 92 ALA A N 1
ATOM 703 C CA . ALA A 1 92 ? 9.493 -11.435 -3.377 1.00 89.25 92 ALA A CA 1
ATOM 704 C C . ALA A 1 92 ? 8.329 -10.932 -2.512 1.00 89.25 92 ALA A C 1
ATOM 706 O O . ALA A 1 92 ? 7.334 -11.637 -2.324 1.00 89.25 92 ALA A O 1
ATOM 707 N N . THR A 1 93 ? 8.442 -9.705 -2.013 1.00 92.69 93 THR A N 1
ATOM 708 C CA . THR A 1 93 ? 7.329 -8.989 -1.379 1.00 92.69 93 THR A CA 1
ATOM 709 C C . THR A 1 93 ? 6.406 -8.417 -2.452 1.00 92.69 93 THR A C 1
ATOM 711 O O . THR A 1 93 ? 5.185 -8.558 -2.374 1.00 92.69 93 THR A O 1
ATOM 714 N N . PHE A 1 94 ? 7.005 -7.828 -3.487 1.00 95.12 94 PHE A N 1
ATOM 715 C CA . PHE A 1 94 ? 6.331 -7.290 -4.655 1.00 95.12 94 PHE A CA 1
ATOM 716 C C . PHE A 1 94 ? 6.809 -7.978 -5.923 1.00 95.12 94 PHE A C 1
ATOM 718 O O . PHE A 1 94 ? 8.000 -8.216 -6.121 1.00 95.12 94 PHE A O 1
ATOM 725 N N . THR A 1 95 ? 5.869 -8.205 -6.823 1.00 96.75 95 THR A N 1
ATOM 726 C CA . THR A 1 95 ? 6.134 -8.505 -8.229 1.00 96.75 95 THR A CA 1
ATOM 727 C C . THR A 1 95 ? 5.320 -7.543 -9.072 1.00 96.75 95 THR A C 1
ATOM 729 O O . THR A 1 95 ? 4.302 -7.032 -8.606 1.00 96.75 95 THR A O 1
ATOM 732 N N . GLY A 1 96 ? 5.755 -7.258 -10.290 1.00 96.81 96 GLY A N 1
ATOM 733 C CA . GLY A 1 96 ? 4.973 -6.374 -11.135 1.00 96.81 96 GLY A CA 1
ATOM 734 C C . GLY A 1 96 ? 5.432 -6.323 -12.573 1.00 96.81 96 GLY A C 1
ATOM 735 O O . GLY A 1 96 ? 6.529 -6.773 -12.919 1.00 96.81 96 GLY A O 1
ATOM 736 N N . THR A 1 97 ? 4.550 -5.757 -13.388 1.00 96.69 97 THR A N 1
ATOM 737 C CA . THR A 1 97 ? 4.751 -5.539 -14.814 1.00 96.69 97 THR A CA 1
ATOM 738 C C . THR A 1 97 ? 4.492 -4.076 -15.131 1.00 96.69 97 THR A C 1
ATOM 740 O O . THR A 1 97 ? 3.438 -3.541 -14.809 1.00 96.69 97 THR A O 1
ATOM 743 N N . LEU A 1 98 ? 5.461 -3.431 -15.767 1.00 94.75 98 LEU A N 1
ATOM 744 C CA . LEU A 1 98 ? 5.359 -2.080 -16.294 1.00 94.75 98 LEU A CA 1
ATOM 745 C C . LEU A 1 98 ? 5.187 -2.166 -17.807 1.00 94.75 98 LEU A C 1
ATOM 747 O O . LEU A 1 98 ? 6.051 -2.718 -18.492 1.00 94.75 98 LEU A O 1
ATOM 751 N N . ARG A 1 99 ? 4.095 -1.616 -18.329 1.00 93.00 99 ARG A N 1
ATOM 752 C CA . ARG A 1 99 ? 3.800 -1.587 -19.760 1.00 93.00 99 ARG A CA 1
ATOM 753 C C . ARG A 1 99 ? 4.160 -0.234 -20.355 1.00 93.00 99 ARG A C 1
ATOM 755 O O . ARG A 1 99 ? 3.946 0.809 -19.739 1.00 93.00 99 ARG A O 1
ATOM 762 N N . PHE A 1 100 ? 4.697 -0.261 -21.566 1.00 91.69 100 PHE A N 1
ATOM 763 C CA . PHE A 1 100 ? 5.079 0.926 -22.318 1.00 91.69 100 PHE A CA 1
ATOM 764 C C . PHE A 1 100 ? 4.206 1.093 -23.561 1.00 91.69 100 PHE A C 1
ATOM 766 O O . PHE A 1 100 ? 3.721 0.117 -24.136 1.00 91.69 100 PHE A O 1
ATOM 773 N N . LEU A 1 101 ? 4.076 2.337 -24.025 1.00 87.62 101 LEU A N 1
ATOM 774 C CA . LEU A 1 101 ? 3.278 2.702 -25.198 1.00 87.62 101 LEU A CA 1
ATOM 775 C C . LEU A 1 101 ? 3.698 1.953 -26.472 1.00 87.62 101 LEU A C 1
ATOM 777 O O . LEU A 1 101 ? 2.859 1.598 -27.293 1.00 87.62 101 LEU A O 1
ATOM 781 N N . ASN A 1 102 ? 4.992 1.666 -26.629 1.00 84.62 102 ASN A N 1
ATOM 782 C CA . ASN A 1 102 ? 5.523 0.890 -27.753 1.00 84.62 102 ASN A CA 1
ATOM 783 C C . ASN A 1 102 ? 5.236 -0.628 -27.667 1.00 84.62 102 ASN A C 1
ATOM 785 O O . ASN A 1 102 ? 5.755 -1.393 -28.481 1.00 84.62 102 ASN A O 1
ATOM 789 N N . GLY A 1 103 ? 4.468 -1.077 -26.669 1.00 85.00 103 GLY A N 1
ATOM 790 C CA . GLY A 1 103 ? 4.109 -2.477 -26.442 1.00 85.00 103 GLY A CA 1
ATOM 791 C C . GLY A 1 103 ? 5.161 -3.298 -25.693 1.00 85.00 103 GLY A C 1
ATOM 792 O O . GLY A 1 103 ? 4.909 -4.464 -25.398 1.00 85.00 103 GLY A O 1
ATOM 793 N N . THR A 1 104 ? 6.323 -2.723 -25.366 1.00 89.31 104 THR A N 1
ATOM 794 C CA . THR A 1 104 ? 7.312 -3.401 -24.518 1.00 89.31 104 THR A CA 1
ATOM 795 C C . THR A 1 104 ? 6.840 -3.459 -23.068 1.00 89.31 104 THR A C 1
ATOM 797 O O . THR A 1 104 ? 6.004 -2.666 -22.630 1.00 89.31 104 THR A O 1
ATOM 800 N N . THR A 1 105 ? 7.380 -4.413 -22.314 1.00 92.81 105 THR A N 1
ATOM 801 C CA . THR A 1 105 ? 7.055 -4.607 -20.900 1.00 92.81 105 THR A CA 1
ATOM 802 C C . THR A 1 105 ? 8.317 -4.827 -20.094 1.00 92.81 105 THR A C 1
ATOM 804 O O . THR A 1 105 ? 9.213 -5.549 -20.540 1.00 92.81 105 THR A O 1
ATOM 807 N N . TRP A 1 106 ? 8.372 -4.262 -18.893 1.00 93.88 106 TRP A N 1
ATOM 808 C CA . TRP A 1 106 ? 9.349 -4.653 -17.886 1.00 93.88 106 TRP A CA 1
ATOM 809 C C . TRP A 1 106 ? 8.693 -5.450 -16.783 1.00 93.88 106 TRP A C 1
ATOM 811 O O . TRP A 1 106 ? 7.611 -5.105 -16.333 1.00 93.88 106 TRP A O 1
ATOM 821 N N . THR A 1 107 ? 9.385 -6.472 -16.308 1.00 95.06 107 THR A N 1
ATOM 822 C CA . THR A 1 107 ? 8.969 -7.255 -15.147 1.00 95.06 107 THR A CA 1
ATOM 823 C C . THR A 1 107 ? 9.967 -7.048 -14.029 1.00 95.06 107 THR A C 1
ATOM 825 O O . THR A 1 107 ? 11.174 -7.061 -14.279 1.00 95.06 107 THR A O 1
ATOM 828 N N . PHE A 1 108 ? 9.506 -6.921 -12.796 1.00 94.69 108 PHE A N 1
ATOM 829 C CA . PHE A 1 108 ? 10.391 -6.832 -11.642 1.00 94.69 108 PHE A CA 1
ATOM 830 C C . PHE A 1 108 ? 9.897 -7.691 -10.487 1.00 94.69 108 PHE A C 1
ATOM 832 O O . PHE A 1 108 ? 8.721 -8.045 -10.388 1.00 94.69 108 PHE A O 1
ATOM 839 N N . SER A 1 109 ? 10.828 -7.993 -9.594 1.00 94.94 109 SER A N 1
ATOM 840 C CA . SER A 1 109 ? 10.566 -8.613 -8.303 1.00 94.94 109 SER A CA 1
ATOM 841 C C . SER A 1 109 ? 11.379 -7.877 -7.250 1.00 94.94 109 SER A C 1
ATOM 843 O O . SER A 1 109 ? 12.581 -7.684 -7.436 1.00 94.94 109 SER A O 1
ATOM 845 N N . LEU A 1 110 ? 10.731 -7.482 -6.160 1.00 94.19 110 LEU A N 1
ATOM 846 C CA . LEU A 1 110 ? 11.307 -6.714 -5.063 1.00 94.19 110 LEU A CA 1
ATOM 847 C C . LEU A 1 110 ? 10.999 -7.403 -3.728 1.00 94.19 110 LEU A C 1
ATOM 849 O O . LEU A 1 110 ? 9.841 -7.605 -3.371 1.00 94.19 110 LEU A O 1
ATOM 853 N N . GLY A 1 111 ? 12.047 -7.743 -2.988 1.00 91.38 111 GLY A N 1
ATOM 854 C CA . GLY A 1 111 ? 12.012 -8.221 -1.607 1.00 91.38 111 GLY A CA 1
ATOM 855 C C . GLY A 1 111 ? 13.266 -7.722 -0.891 1.00 91.38 111 GLY A C 1
ATOM 856 O O . GLY A 1 111 ? 13.566 -6.532 -0.934 1.00 91.38 111 GLY A O 1
ATOM 857 N N . GLU A 1 112 ? 14.042 -8.628 -0.295 1.00 88.56 112 GLU A N 1
ATOM 858 C CA . GLU A 1 112 ? 15.383 -8.305 0.233 1.00 88.56 112 GLU A CA 1
ATOM 859 C C . GLU A 1 112 ? 16.393 -7.985 -0.879 1.00 88.56 112 GLU A C 1
ATOM 861 O O . GLU A 1 112 ? 17.320 -7.196 -0.698 1.00 88.56 112 GLU A O 1
ATOM 866 N N . SER A 1 113 ? 16.188 -8.587 -2.047 1.00 91.38 113 SER A N 1
ATOM 867 C CA . SER A 1 113 ? 16.896 -8.295 -3.285 1.00 91.38 113 SER A CA 1
ATOM 868 C C . SER A 1 113 ? 15.906 -7.823 -4.347 1.00 91.38 113 SER A C 1
ATOM 870 O O . SER A 1 113 ? 14.685 -7.964 -4.203 1.00 91.38 113 SER A O 1
ATOM 872 N N . MET A 1 114 ? 16.424 -7.233 -5.420 1.00 92.31 114 MET A N 1
ATOM 873 C CA . MET A 1 114 ? 15.612 -6.740 -6.520 1.00 92.31 114 MET A CA 1
ATOM 874 C C . MET A 1 114 ? 16.127 -7.242 -7.858 1.00 92.31 114 MET A C 1
ATOM 876 O O . MET A 1 114 ? 17.309 -7.106 -8.187 1.00 92.31 114 MET A O 1
ATOM 880 N N . THR A 1 115 ? 15.199 -7.754 -8.662 1.00 92.69 115 THR A N 1
ATOM 881 C CA . THR A 1 115 ? 15.438 -8.093 -10.061 1.00 92.69 115 THR A CA 1
ATOM 882 C C . THR A 1 115 ? 14.577 -7.236 -10.981 1.00 92.69 115 THR A C 1
ATOM 884 O O . THR A 1 115 ? 13.435 -6.910 -10.657 1.00 92.69 115 THR A O 1
ATOM 887 N N . LEU A 1 116 ? 15.130 -6.881 -12.137 1.00 92.94 116 LEU A N 1
ATOM 888 C CA . LEU A 1 116 ? 14.462 -6.166 -13.219 1.00 92.94 116 LEU A CA 1
ATOM 889 C C . LEU A 1 116 ? 14.777 -6.884 -14.533 1.00 92.94 116 LEU A C 1
ATOM 891 O O . LEU A 1 116 ? 15.940 -7.084 -14.880 1.00 92.94 116 LEU A O 1
ATOM 895 N N . ASN A 1 117 ? 13.741 -7.303 -15.257 1.00 90.44 117 ASN A N 1
ATOM 896 C CA . ASN A 1 117 ? 13.827 -8.115 -16.475 1.00 90.44 117 ASN A CA 1
ATOM 897 C C . ASN A 1 117 ? 14.734 -9.345 -16.301 1.00 90.44 117 ASN A C 1
ATOM 899 O O . ASN A 1 117 ? 15.585 -9.634 -17.140 1.00 90.44 117 ASN A O 1
ATOM 903 N N . GLY A 1 118 ? 14.593 -10.026 -15.158 1.00 87.56 118 GLY A N 1
ATOM 904 C CA . GLY A 1 118 ? 15.381 -11.208 -14.796 1.00 87.56 118 GLY A CA 1
ATOM 905 C C . GLY A 1 118 ? 16.831 -10.928 -14.381 1.00 87.56 118 GLY A C 1
ATOM 906 O O . GLY A 1 118 ? 17.532 -11.856 -13.987 1.00 87.56 118 GLY A O 1
ATOM 907 N N . LYS A 1 119 ? 17.298 -9.674 -14.429 1.00 89.38 119 LYS A N 1
ATOM 908 C CA . LYS A 1 119 ? 18.647 -9.288 -13.991 1.00 89.38 119 LYS A CA 1
ATOM 909 C C . LYS A 1 119 ? 18.617 -8.767 -12.565 1.00 89.38 119 LYS A C 1
ATOM 911 O O . LYS A 1 119 ? 17.722 -8.006 -12.212 1.00 89.38 119 LYS A O 1
ATOM 916 N N . CYS A 1 120 ? 19.600 -9.147 -11.757 1.00 90.44 120 CYS A N 1
ATOM 917 C CA . CYS A 1 120 ? 19.756 -8.578 -10.425 1.00 90.44 120 CYS A CA 1
ATOM 918 C C . CYS A 1 120 ? 20.206 -7.121 -10.531 1.00 90.44 120 CYS A C 1
ATOM 920 O O . CYS A 1 120 ? 21.217 -6.848 -11.169 1.00 90.44 120 CYS A O 1
ATOM 922 N N . VAL A 1 121 ? 19.459 -6.212 -9.908 1.00 90.62 121 VAL A N 1
ATOM 923 C CA . VAL A 1 121 ? 19.778 -4.773 -9.864 1.00 90.62 121 VAL A CA 1
ATOM 924 C C . VAL A 1 121 ? 20.068 -4.279 -8.445 1.00 90.62 121 VAL A C 1
ATOM 926 O O . VAL A 1 121 ? 20.599 -3.188 -8.261 1.00 90.62 121 VAL A O 1
ATOM 929 N N . ALA A 1 122 ? 19.733 -5.083 -7.429 1.00 90.00 122 ALA A N 1
ATOM 930 C CA . ALA A 1 122 ? 20.146 -4.862 -6.049 1.00 90.00 122 ALA A CA 1
ATOM 931 C C . ALA A 1 122 ? 20.206 -6.196 -5.290 1.00 90.00 122 ALA A C 1
ATOM 933 O O . ALA A 1 122 ? 19.220 -6.925 -5.227 1.00 90.00 122 ALA A O 1
ATOM 934 N N . GLN A 1 123 ? 21.350 -6.516 -4.683 1.00 90.06 123 GLN A N 1
ATOM 935 C CA . GLN A 1 123 ? 21.518 -7.750 -3.895 1.00 90.06 123 GLN A CA 1
ATOM 936 C C . GLN A 1 123 ? 21.012 -7.632 -2.451 1.00 90.06 123 GLN A C 1
ATOM 938 O O . GLN A 1 123 ? 20.801 -8.648 -1.798 1.00 90.06 123 GLN A O 1
ATOM 943 N N . ARG A 1 124 ? 20.860 -6.403 -1.955 1.00 89.00 124 ARG A N 1
ATOM 944 C CA . ARG A 1 124 ? 20.420 -6.067 -0.597 1.00 89.00 124 ARG A CA 1
ATOM 945 C C . ARG A 1 124 ? 19.615 -4.765 -0.622 1.00 89.00 124 ARG A C 1
ATOM 947 O O . ARG A 1 124 ? 19.765 -4.016 -1.595 1.00 89.00 124 ARG A O 1
ATOM 954 N N . PRO A 1 125 ? 18.856 -4.440 0.438 1.00 88.75 125 PRO A N 1
ATOM 955 C CA . PRO A 1 125 ? 18.132 -3.180 0.504 1.00 88.75 125 PRO A CA 1
ATOM 956 C C . PRO A 1 125 ? 19.067 -1.968 0.370 1.00 88.75 125 PRO A C 1
ATOM 958 O O . PRO A 1 125 ? 20.143 -1.909 0.974 1.00 88.75 125 PRO A O 1
ATOM 961 N N . SER A 1 126 ? 18.642 -1.000 -0.434 1.00 88.56 126 SER A N 1
ATOM 962 C CA . SER A 1 126 ? 19.243 0.315 -0.633 1.00 88.56 126 SER A CA 1
ATOM 963 C C . SER A 1 126 ? 18.178 1.408 -0.522 1.00 88.56 126 SER A C 1
ATOM 965 O O . SER A 1 126 ? 16.978 1.138 -0.557 1.00 88.56 126 SER A O 1
ATOM 967 N N . THR A 1 127 ? 18.601 2.672 -0.467 1.00 89.00 127 THR A N 1
ATOM 968 C CA . THR A 1 127 ? 17.676 3.816 -0.469 1.00 89.00 127 THR A CA 1
ATOM 969 C C . THR A 1 127 ? 16.701 3.771 -1.651 1.00 89.00 127 THR A C 1
ATOM 971 O O . THR A 1 127 ? 15.519 4.066 -1.479 1.00 89.00 127 THR A O 1
ATOM 974 N N . GLN A 1 128 ? 17.156 3.355 -2.841 1.00 89.62 128 GLN A N 1
ATOM 975 C CA . GLN A 1 128 ? 16.299 3.219 -4.021 1.00 89.62 128 GLN A CA 1
ATOM 976 C C . GLN A 1 128 ? 15.264 2.101 -3.854 1.00 89.62 128 GLN A C 1
ATOM 978 O O . GLN A 1 128 ? 14.085 2.350 -4.098 1.00 89.62 128 GLN A O 1
ATOM 983 N N . THR A 1 129 ? 15.660 0.902 -3.402 1.00 90.94 129 THR A N 1
ATOM 984 C CA . THR A 1 129 ? 14.702 -0.204 -3.198 1.00 90.94 129 THR A CA 1
ATOM 985 C C . THR A 1 129 ? 13.689 0.128 -2.108 1.00 90.94 129 THR A C 1
ATOM 987 O O . THR A 1 129 ? 12.516 -0.194 -2.258 1.00 90.94 129 THR A O 1
ATOM 990 N N . THR A 1 130 ? 14.110 0.808 -1.038 1.00 90.06 130 THR A N 1
ATOM 991 C CA . THR A 1 130 ? 13.217 1.233 0.049 1.00 90.06 130 THR A CA 1
ATOM 992 C C . THR A 1 130 ? 12.238 2.309 -0.419 1.00 90.06 130 THR A C 1
ATOM 994 O O . THR A 1 130 ? 11.042 2.216 -0.157 1.00 90.06 130 THR A O 1
ATOM 997 N N . THR A 1 131 ? 12.713 3.295 -1.186 1.00 91.06 131 THR A N 1
ATOM 998 C CA . THR A 1 131 ? 11.847 4.318 -1.800 1.00 91.06 131 THR A CA 1
ATOM 999 C C . THR A 1 131 ? 10.832 3.681 -2.746 1.00 91.06 131 THR A C 1
ATOM 1001 O O . THR A 1 131 ? 9.659 4.050 -2.746 1.00 91.06 131 THR A O 1
ATOM 1004 N N . LEU A 1 132 ? 11.271 2.706 -3.543 1.00 92.81 132 LEU A N 1
ATOM 1005 C CA . LEU A 1 132 ? 10.408 1.981 -4.466 1.00 92.81 132 LEU A CA 1
ATOM 1006 C C . LEU A 1 132 ? 9.348 1.162 -3.719 1.00 92.81 132 LEU A C 1
ATOM 1008 O O . LEU A 1 132 ? 8.174 1.234 -4.067 1.00 92.81 132 LEU A O 1
ATOM 1012 N N . LYS A 1 133 ? 9.745 0.451 -2.656 1.00 92.56 133 LYS A N 1
ATOM 1013 C CA . LYS A 1 133 ? 8.840 -0.303 -1.779 1.00 92.56 133 LYS A CA 1
ATOM 1014 C C . LYS A 1 133 ? 7.763 0.597 -1.174 1.00 92.56 133 LYS A C 1
ATOM 1016 O O . LYS A 1 133 ? 6.588 0.257 -1.255 1.00 92.56 133 LYS A O 1
ATOM 1021 N N . ALA A 1 134 ? 8.146 1.759 -0.645 1.00 90.19 134 ALA A N 1
ATOM 1022 C CA . ALA A 1 134 ? 7.204 2.742 -0.115 1.00 90.19 134 ALA A CA 1
ATOM 1023 C C . ALA A 1 134 ? 6.214 3.222 -1.188 1.00 90.19 134 ALA A C 1
ATOM 1025 O O . ALA A 1 134 ? 5.009 3.178 -0.976 1.00 90.19 134 ALA A O 1
ATOM 1026 N N . ARG A 1 135 ? 6.690 3.584 -2.388 1.00 90.94 135 ARG A N 1
ATOM 1027 C CA . ARG A 1 135 ? 5.802 3.965 -3.504 1.00 90.94 135 ARG A CA 1
ATOM 1028 C C . ARG A 1 135 ? 4.856 2.843 -3.921 1.00 90.94 135 ARG A C 1
ATOM 1030 O O . ARG A 1 135 ? 3.701 3.106 -4.235 1.00 90.94 135 ARG A O 1
ATOM 1037 N N . PHE A 1 136 ? 5.323 1.597 -3.917 1.00 93.31 136 PHE A N 1
ATOM 1038 C CA . PHE A 1 136 ? 4.465 0.454 -4.211 1.00 93.31 136 PHE A CA 1
ATOM 1039 C C . PHE A 1 136 ? 3.407 0.246 -3.138 1.00 93.31 136 PHE A C 1
ATOM 1041 O O . PHE A 1 136 ? 2.271 -0.024 -3.498 1.00 93.31 136 PHE A O 1
ATOM 1048 N N . LEU A 1 137 ? 3.739 0.409 -1.855 1.00 91.25 137 LEU A N 1
ATOM 1049 C CA . LEU A 1 137 ? 2.757 0.365 -0.769 1.00 91.25 137 LEU A CA 1
ATOM 1050 C C . LEU A 1 137 ? 1.736 1.501 -0.884 1.00 91.25 137 LEU A C 1
ATOM 1052 O O . LEU A 1 137 ? 0.546 1.248 -0.701 1.00 91.25 137 LEU A O 1
ATOM 1056 N N . ASN A 1 138 ? 2.167 2.705 -1.283 1.00 87.00 138 ASN A N 1
ATOM 1057 C CA . ASN A 1 138 ? 1.251 3.811 -1.561 1.00 87.00 138 ASN A CA 1
ATOM 1058 C C . ASN A 1 138 ? 0.203 3.418 -2.608 1.00 87.00 138 ASN A C 1
ATOM 1060 O O . ASN A 1 138 ? -0.940 3.799 -2.459 1.00 87.00 138 ASN A O 1
ATOM 1064 N N . ALA A 1 139 ? 0.497 2.592 -3.616 1.00 87.81 139 ALA A N 1
ATOM 1065 C CA . ALA A 1 139 ? -0.522 2.193 -4.599 1.00 87.81 139 ALA A CA 1
ATOM 1066 C C . ALA A 1 139 ? -1.761 1.500 -3.982 1.00 87.81 139 ALA A C 1
ATOM 1068 O O . ALA A 1 139 ? -2.819 1.453 -4.607 1.00 87.81 139 ALA A O 1
ATOM 1069 N N . TYR A 1 140 ? -1.648 0.982 -2.755 1.00 89.25 140 TYR A N 1
ATOM 1070 C CA . TYR A 1 140 ? -2.692 0.232 -2.060 1.00 89.25 140 TYR A CA 1
ATOM 1071 C C . TYR A 1 140 ? -3.481 1.053 -1.024 1.00 89.25 140 TYR A C 1
ATOM 1073 O O . TYR A 1 140 ? -4.253 0.475 -0.264 1.00 89.25 140 TYR A O 1
ATOM 1081 N N . HIS A 1 141 ? -3.282 2.371 -0.943 1.00 85.62 141 HIS A N 1
ATOM 1082 C CA . HIS A 1 141 ? -3.956 3.221 0.052 1.00 85.62 141 HIS A CA 1
ATOM 1083 C C . HIS A 1 141 ? -5.391 3.641 -0.314 1.00 85.62 141 HIS A C 1
ATOM 1085 O O . HIS A 1 141 ? -6.069 4.245 0.514 1.00 85.62 141 HIS A O 1
ATOM 1091 N N . GLU A 1 142 ? -5.863 3.320 -1.521 1.00 89.06 142 GLU A N 1
ATOM 1092 C CA . GLU A 1 142 ? -7.203 3.709 -1.962 1.00 89.06 142 GLU A CA 1
ATOM 1093 C C . GLU A 1 142 ? -8.302 3.058 -1.098 1.00 89.06 142 GLU A C 1
ATOM 1095 O O . GLU A 1 142 ? -8.212 1.857 -0.814 1.00 89.06 142 GLU A O 1
ATOM 1100 N N . PRO A 1 143 ? -9.367 3.793 -0.718 1.00 92.81 143 PRO A N 1
ATOM 1101 C CA . PRO A 1 143 ? -10.422 3.309 0.180 1.00 92.81 143 PRO A CA 1
ATOM 1102 C C . PRO A 1 143 ? -11.030 1.963 -0.239 1.00 92.81 143 PRO A C 1
ATOM 1104 O O . PRO A 1 143 ? -11.176 1.048 0.577 1.00 92.81 143 PRO A O 1
ATOM 1107 N N . GLU A 1 144 ? -11.332 1.797 -1.530 1.00 91.31 144 GLU A N 1
ATOM 1108 C CA . GLU A 1 144 ? -11.873 0.544 -2.070 1.00 91.31 144 GLU A CA 1
ATOM 1109 C C . GLU A 1 144 ? -10.874 -0.616 -1.961 1.00 91.31 144 GLU A C 1
ATOM 1111 O O . GLU A 1 144 ? -11.249 -1.742 -1.623 1.00 91.31 144 GLU A O 1
ATOM 1116 N N . GLN A 1 145 ? -9.586 -0.351 -2.204 1.00 90.44 145 GLN A N 1
ATOM 1117 C CA . GLN A 1 145 ? -8.539 -1.363 -2.090 1.00 90.44 145 GLN A CA 1
ATOM 1118 C C . GLN A 1 145 ? -8.326 -1.778 -0.634 1.00 90.44 145 GLN A C 1
ATOM 1120 O O . GLN A 1 145 ? -8.275 -2.976 -0.342 1.00 90.44 145 GLN A O 1
ATOM 1125 N N . LEU A 1 146 ? -8.286 -0.812 0.283 1.00 93.50 146 LEU A N 1
ATOM 1126 C CA . LEU A 1 146 ? -8.207 -1.060 1.720 1.00 93.50 146 LEU A CA 1
ATOM 1127 C C . LEU A 1 146 ? -9.396 -1.891 2.210 1.00 93.50 146 LEU A C 1
ATOM 1129 O O . LEU A 1 146 ? -9.218 -2.844 2.971 1.00 93.50 146 LEU A O 1
ATOM 1133 N N . ALA A 1 147 ? -10.609 -1.586 1.741 1.00 94.88 147 ALA A N 1
ATOM 1134 C CA . ALA A 1 147 ? -11.804 -2.359 2.065 1.00 94.88 147 ALA A CA 1
ATOM 1135 C C . ALA A 1 147 ? -11.694 -3.817 1.583 1.00 94.88 147 ALA A C 1
ATOM 1137 O O . ALA A 1 147 ? -12.003 -4.740 2.343 1.00 94.88 147 ALA A O 1
ATOM 1138 N N . ARG A 1 148 ? -11.206 -4.049 0.354 1.00 93.31 148 ARG A N 1
ATOM 1139 C CA . ARG A 1 148 ? -10.956 -5.405 -0.171 1.00 93.31 148 ARG A CA 1
ATOM 1140 C C . ARG A 1 148 ? -9.943 -6.165 0.686 1.00 93.31 148 ARG A C 1
ATOM 1142 O O . ARG A 1 148 ? -10.230 -7.269 1.145 1.00 93.31 148 ARG A O 1
ATOM 1149 N N . GLN A 1 149 ? -8.800 -5.553 0.980 1.00 93.25 149 GLN A N 1
ATOM 1150 C CA . GLN A 1 149 ? -7.752 -6.164 1.804 1.00 93.25 149 GLN A CA 1
ATOM 1151 C C . GLN A 1 149 ? -8.232 -6.487 3.218 1.00 93.25 149 GLN A C 1
ATOM 1153 O O . GLN A 1 149 ? -7.929 -7.559 3.743 1.00 93.25 149 GLN A O 1
ATOM 1158 N N . PHE A 1 150 ? -9.008 -5.582 3.820 1.00 94.50 150 PHE A N 1
ATOM 1159 C CA . PHE A 1 150 ? -9.627 -5.787 5.124 1.00 94.50 150 PHE A CA 1
ATOM 1160 C C . PHE A 1 150 ? -10.565 -6.998 5.123 1.00 94.50 150 PHE A C 1
ATOM 1162 O O . PHE A 1 150 ? -10.531 -7.823 6.042 1.00 94.50 150 PHE A O 1
ATOM 1169 N N . ALA A 1 151 ? -11.393 -7.129 4.083 1.00 92.88 151 ALA A N 1
ATOM 1170 C CA . ALA A 1 151 ? -12.324 -8.244 3.947 1.00 92.88 151 ALA A CA 1
ATOM 1171 C C . ALA A 1 151 ? -11.591 -9.589 3.883 1.00 92.88 151 ALA A C 1
ATOM 1173 O O . ALA A 1 151 ? -12.011 -10.559 4.509 1.00 92.88 151 ALA A O 1
ATOM 1174 N N . GLU A 1 152 ? -10.468 -9.616 3.175 1.00 92.31 152 GLU A N 1
ATOM 1175 C CA . GLU A 1 152 ? -9.678 -10.813 2.916 1.00 92.31 152 GLU A CA 1
ATOM 1176 C C . GLU A 1 152 ? -8.691 -11.177 4.047 1.00 92.31 152 GLU A C 1
ATOM 1178 O O . GLU A 1 152 ? -8.050 -12.224 3.985 1.00 92.31 152 GLU A O 1
ATOM 1183 N N . GLY A 1 153 ? -8.545 -10.348 5.087 1.00 91.81 153 GLY A N 1
ATOM 1184 C CA . GLY A 1 153 ? -7.678 -10.660 6.227 1.00 9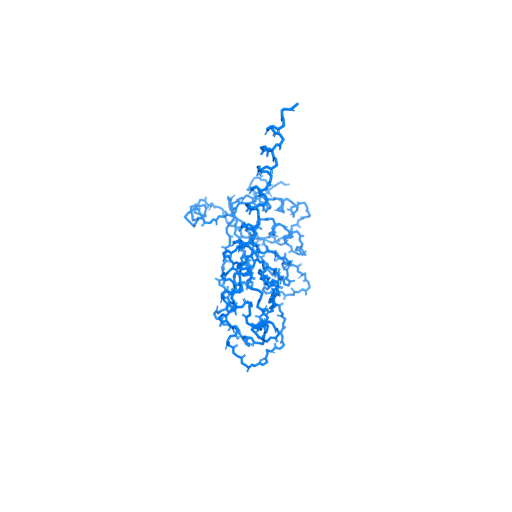1.81 153 GLY A CA 1
ATOM 1185 C C . GLY A 1 153 ? -8.208 -11.825 7.071 1.00 91.81 153 GLY A C 1
ATOM 1186 O O . GLY A 1 153 ? -9.322 -11.767 7.586 1.00 91.81 153 GLY A O 1
ATOM 1187 N N . GLU A 1 154 ? -7.437 -12.886 7.287 1.00 92.94 154 GLU A N 1
ATOM 1188 C CA . GLU A 1 154 ? -7.910 -14.034 8.074 1.00 92.94 154 GLU A CA 1
ATOM 1189 C C . GLU A 1 154 ? -8.135 -13.698 9.554 1.00 92.94 154 GLU A C 1
ATOM 1191 O O . GLU A 1 154 ? -9.054 -14.234 10.178 1.00 92.94 154 GLU A O 1
ATOM 1196 N N . VAL A 1 155 ? -7.342 -12.783 10.123 1.00 90.88 155 VAL A N 1
ATOM 1197 C CA . VAL A 1 155 ? -7.467 -12.377 11.529 1.00 90.88 155 VAL A CA 1
ATOM 1198 C C . VAL A 1 155 ? -7.524 -10.859 11.636 1.00 90.88 155 VAL A C 1
ATOM 1200 O O . VAL A 1 155 ? -6.645 -10.154 11.146 1.00 90.88 155 VAL A O 1
ATOM 1203 N N . VAL A 1 156 ? -8.558 -10.363 12.319 1.00 94.06 156 VAL A N 1
ATOM 1204 C CA . VAL A 1 156 ? -8.727 -8.941 12.631 1.00 94.06 156 VAL A CA 1
ATOM 1205 C C . VAL A 1 156 ? -8.955 -8.789 14.122 1.00 94.06 156 VAL A C 1
ATOM 1207 O O . VAL A 1 156 ? -9.987 -9.226 14.640 1.00 94.06 156 VAL A O 1
ATOM 1210 N N . THR A 1 157 ? -7.994 -8.174 14.802 1.00 93.81 157 THR A N 1
ATOM 1211 C CA . THR A 1 157 ? -8.026 -7.969 16.252 1.00 93.81 157 THR A CA 1
ATOM 1212 C C . THR A 1 157 ? -8.163 -6.487 16.551 1.00 93.81 157 THR A C 1
ATOM 1214 O O . THR A 1 157 ? -7.344 -5.689 1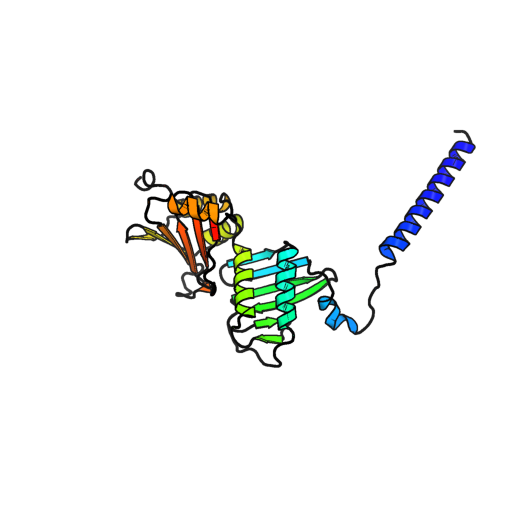6.105 1.00 93.81 157 THR A O 1
ATOM 1217 N N . VAL A 1 158 ? -9.177 -6.120 17.331 1.00 94.75 158 VAL A N 1
ATOM 1218 C CA . VAL A 1 158 ? -9.318 -4.773 17.882 1.00 94.75 158 VAL A CA 1
ATOM 1219 C C . VAL A 1 158 ? -8.642 -4.703 19.246 1.00 94.75 158 VAL A C 1
ATOM 1221 O O . VAL A 1 158 ? -8.867 -5.565 20.096 1.00 94.75 158 VAL A O 1
ATOM 1224 N N . TYR A 1 159 ? -7.836 -3.668 19.450 1.00 93.19 159 TYR A N 1
ATOM 1225 C CA . TYR A 1 159 ? -7.220 -3.297 20.717 1.00 93.19 159 TYR A CA 1
ATOM 1226 C C . TYR A 1 159 ? -7.835 -1.983 21.195 1.00 93.19 159 TYR A C 1
ATOM 1228 O O . TYR A 1 159 ? -7.793 -0.974 20.488 1.00 93.19 159 TYR A O 1
ATOM 1236 N N . ALA A 1 160 ? -8.425 -2.002 22.387 1.00 88.56 160 ALA A N 1
ATOM 1237 C CA . ALA A 1 160 ? -9.078 -0.848 22.994 1.00 88.56 160 ALA A CA 1
ATOM 1238 C C . ALA A 1 160 ? -8.978 -0.940 24.521 1.00 88.56 160 ALA A C 1
ATOM 1240 O O . ALA A 1 160 ? -9.252 -1.997 25.090 1.00 88.56 160 ALA A O 1
ATOM 1241 N N . ALA A 1 161 ? -8.588 0.156 25.182 1.00 84.88 161 ALA A N 1
ATOM 1242 C CA . ALA A 1 161 ? -8.526 0.255 26.647 1.00 84.88 161 ALA A CA 1
ATOM 1243 C C . ALA A 1 161 ? -7.806 -0.934 27.333 1.00 84.88 161 ALA A C 1
ATOM 1245 O O . ALA A 1 161 ? -8.294 -1.504 28.308 1.00 84.88 161 ALA A O 1
ATOM 1246 N N . GLY A 1 162 ? -6.661 -1.358 26.782 1.00 83.94 162 GLY A N 1
ATOM 1247 C CA . GLY A 1 162 ? -5.854 -2.461 27.325 1.00 83.94 162 GLY A CA 1
ATOM 1248 C C . GLY A 1 162 ? -6.431 -3.868 27.112 1.00 83.94 162 GLY A C 1
ATOM 1249 O O . GLY A 1 162 ? -5.852 -4.842 27.585 1.00 83.94 162 GLY A O 1
ATOM 1250 N N . ARG A 1 163 ? -7.550 -4.004 26.392 1.00 90.00 163 ARG A N 1
ATOM 1251 C CA . ARG A 1 163 ? -8.156 -5.291 26.028 1.00 90.00 163 ARG A CA 1
ATOM 1252 C C . ARG A 1 163 ? -8.015 -5.541 24.533 1.00 90.00 163 ARG A C 1
ATOM 1254 O O . ARG A 1 163 ? -7.910 -4.603 23.745 1.00 90.00 163 ARG A O 1
ATOM 1261 N N . SER A 1 164 ? -8.042 -6.816 24.149 1.00 92.94 164 SER A N 1
ATOM 1262 C CA . SER A 1 164 ? -8.068 -7.217 22.744 1.00 92.94 164 SER A CA 1
ATOM 1263 C C . SER A 1 164 ? -9.135 -8.271 22.490 1.00 92.94 164 SER A C 1
ATOM 1265 O O . SER A 1 164 ? -9.394 -9.111 23.353 1.00 92.94 164 SER A O 1
ATOM 1267 N N . ARG A 1 165 ? -9.766 -8.215 21.318 1.00 94.00 165 ARG A N 1
ATOM 1268 C CA . ARG A 1 165 ? -10.700 -9.242 20.844 1.00 94.00 165 ARG A CA 1
ATOM 1269 C C . ARG A 1 165 ? -10.710 -9.292 19.324 1.00 94.00 165 ARG A C 1
ATOM 1271 O O . ARG A 1 165 ? -10.373 -8.307 18.671 1.00 94.00 165 ARG A O 1
ATOM 1278 N N . SER A 1 166 ? -11.149 -10.406 18.756 1.00 93.25 166 SER A N 1
ATOM 1279 C CA . SER A 1 166 ? -11.443 -10.463 17.325 1.00 93.25 166 SER A CA 1
ATOM 1280 C C . SER A 1 166 ? -12.762 -9.756 17.008 1.00 93.25 166 SER A C 1
ATOM 1282 O O . SER A 1 166 ? -13.681 -9.732 17.834 1.00 93.25 166 SER A O 1
ATOM 1284 N N . LEU A 1 167 ? -12.855 -9.177 15.812 1.00 91.75 167 LEU A N 1
ATOM 1285 C CA . LEU A 1 167 ? -14.126 -8.669 15.298 1.00 91.75 167 LEU A CA 1
ATOM 1286 C C . LEU A 1 167 ? -15.040 -9.824 14.873 1.00 91.75 167 LEU A C 1
ATOM 1288 O O . LEU A 1 167 ? -14.591 -10.811 14.288 1.00 91.75 167 LEU A O 1
ATOM 1292 N N . THR A 1 168 ? -16.334 -9.674 15.132 1.00 91.75 168 THR A N 1
ATOM 1293 C CA . THR A 1 168 ? -17.381 -10.559 14.610 1.00 91.75 168 THR A CA 1
ATOM 1294 C C . THR A 1 168 ? -17.573 -10.353 13.104 1.00 91.75 168 THR A C 1
ATOM 1296 O O . THR A 1 168 ? -17.179 -9.328 12.547 1.00 91.75 168 THR A O 1
ATOM 1299 N N . ALA A 1 169 ? -18.228 -11.297 12.421 1.00 91.25 169 ALA A N 1
ATOM 1300 C CA . ALA A 1 169 ? -18.495 -11.183 10.983 1.00 91.25 169 ALA A CA 1
ATOM 1301 C C . ALA A 1 169 ? -19.294 -9.915 10.618 1.00 91.25 169 ALA A C 1
ATOM 1303 O O . ALA A 1 169 ? -18.990 -9.260 9.624 1.00 91.25 169 ALA A O 1
ATOM 1304 N N . ARG A 1 170 ? -20.272 -9.533 11.452 1.00 92.44 170 ARG A N 1
ATOM 1305 C CA . ARG A 1 170 ? -21.079 -8.322 11.247 1.00 92.44 170 ARG A CA 1
ATOM 1306 C C . ARG A 1 170 ? -20.243 -7.051 11.387 1.00 92.44 170 ARG A C 1
ATOM 1308 O O . ARG A 1 170 ? -20.296 -6.197 10.512 1.00 92.44 170 ARG A O 1
ATOM 1315 N N . GLU A 1 171 ? -19.430 -6.957 12.439 1.00 93.81 171 GLU A N 1
ATOM 1316 C CA . GLU A 1 171 ? -18.527 -5.815 12.637 1.00 93.81 171 GLU A CA 1
ATOM 1317 C C . GLU A 1 171 ? -17.519 -5.691 11.495 1.00 93.81 171 GLU A C 1
ATOM 1319 O O . GLU A 1 171 ? -17.238 -4.587 11.039 1.00 93.81 171 GLU A O 1
ATOM 1324 N N . ARG A 1 172 ? -16.996 -6.818 10.999 1.00 94.50 172 ARG A N 1
ATOM 1325 C CA . ARG A 1 172 ? -16.087 -6.818 9.849 1.00 94.50 172 ARG A CA 1
ATOM 1326 C C . ARG A 1 172 ? -16.753 -6.253 8.599 1.00 94.50 172 ARG A C 1
ATOM 1328 O O . ARG A 1 172 ? -16.135 -5.456 7.902 1.00 94.50 172 ARG A O 1
ATOM 1335 N N . GLU A 1 173 ? -17.995 -6.633 8.324 1.00 94.75 173 GLU A N 1
ATOM 1336 C CA . GLU A 1 173 ? -18.719 -6.110 7.166 1.00 94.75 173 GLU A CA 1
ATOM 1337 C C . GLU A 1 173 ? -19.056 -4.620 7.326 1.00 94.75 173 GLU A C 1
ATOM 1339 O O . GLU A 1 173 ? -18.964 -3.860 6.364 1.00 94.75 173 GLU A O 1
ATOM 1344 N N . ASP A 1 174 ? -19.380 -4.173 8.540 1.00 94.94 174 ASP A N 1
ATOM 1345 C CA . ASP A 1 174 ? -19.615 -2.756 8.832 1.00 94.94 174 ASP A CA 1
ATOM 1346 C C . ASP A 1 174 ? -18.341 -1.915 8.651 1.00 94.94 174 ASP A C 1
ATOM 1348 O O . ASP A 1 174 ? -18.386 -0.869 8.000 1.00 94.94 174 ASP A O 1
ATOM 1352 N N . VAL A 1 175 ? -17.195 -2.392 9.153 1.00 95.88 175 VAL A N 1
ATOM 1353 C CA . VAL A 1 175 ? -15.886 -1.750 8.944 1.00 95.88 175 VAL A CA 1
ATOM 1354 C C . VAL A 1 175 ? -15.517 -1.737 7.462 1.00 95.88 175 VAL A C 1
ATOM 1356 O O . VAL A 1 175 ? -15.084 -0.703 6.964 1.00 95.88 175 VAL A O 1
ATOM 1359 N N . LYS A 1 176 ? -15.744 -2.836 6.729 1.00 96.25 176 LYS A N 1
ATOM 1360 C CA . LYS A 1 176 ? -15.493 -2.902 5.280 1.00 96.25 176 LYS A CA 1
ATOM 1361 C C . LYS A 1 176 ? -16.257 -1.815 4.524 1.00 96.25 176 LYS A C 1
ATOM 1363 O O . LYS A 1 176 ? -15.672 -1.121 3.698 1.00 96.25 176 LYS A O 1
ATOM 1368 N N . ARG A 1 177 ? -17.554 -1.648 4.813 1.00 96.31 177 ARG A N 1
ATOM 1369 C CA . ARG A 1 177 ? -18.373 -0.601 4.177 1.00 96.31 177 ARG A CA 1
ATOM 1370 C C . ARG A 1 177 ? -17.870 0.800 4.522 1.00 96.31 177 ARG A C 1
ATOM 1372 O O . ARG A 1 177 ? -17.797 1.637 3.633 1.00 96.31 177 ARG A O 1
ATOM 1379 N N . ARG A 1 178 ? -17.491 1.041 5.781 1.00 96.31 178 ARG A N 1
ATOM 1380 C CA . ARG A 1 178 ? -16.947 2.334 6.235 1.00 96.31 178 ARG A CA 1
ATOM 1381 C C . ARG A 1 178 ? -15.582 2.646 5.615 1.00 96.31 178 ARG A C 1
ATOM 1383 O O . ARG A 1 178 ? -15.349 3.794 5.269 1.00 96.31 178 ARG A O 1
ATOM 1390 N N . LEU A 1 179 ? -14.719 1.642 5.422 1.00 96.31 179 LEU A N 1
ATOM 1391 C CA . LEU A 1 179 ? -13.452 1.795 4.696 1.00 96.31 179 LEU A CA 1
ATOM 1392 C C . LEU A 1 179 ? -13.692 2.253 3.259 1.00 96.31 179 LEU A C 1
ATOM 1394 O O . LEU A 1 179 ? -13.073 3.214 2.832 1.00 96.31 179 LEU A O 1
ATOM 1398 N N . ALA A 1 180 ? -14.622 1.616 2.544 1.00 95.75 180 ALA A N 1
ATOM 1399 C CA . ALA A 1 180 ? -14.928 1.969 1.156 1.00 95.75 180 ALA A CA 1
ATOM 1400 C C . ALA A 1 180 ? -15.548 3.373 0.999 1.00 95.75 180 ALA A C 1
ATOM 1402 O O . ALA A 1 180 ? -15.510 3.936 -0.087 1.00 95.75 180 ALA A O 1
ATOM 1403 N N . GLN A 1 181 ? -16.133 3.924 2.066 1.00 95.62 181 GLN A N 1
ATOM 1404 C CA . GLN A 1 181 ? -16.739 5.262 2.100 1.00 95.62 181 GLN A CA 1
ATOM 1405 C C . GLN A 1 181 ? -15.790 6.344 2.627 1.00 95.62 181 GLN A C 1
ATOM 1407 O O . GLN A 1 181 ? -16.189 7.501 2.726 1.00 95.62 181 GLN A O 1
ATOM 1412 N N . ALA A 1 182 ? -14.579 5.973 3.039 1.00 96.19 182 ALA A N 1
ATOM 1413 C CA . ALA A 1 182 ? -13.630 6.915 3.601 1.00 96.19 182 ALA A CA 1
ATOM 1414 C C . ALA A 1 182 ? -13.008 7.795 2.513 1.00 96.19 182 ALA A C 1
ATOM 1416 O O . ALA A 1 182 ? -12.871 7.381 1.363 1.00 96.19 182 ALA A O 1
ATOM 1417 N N . GLU A 1 183 ? -12.587 8.995 2.897 1.00 95.06 183 GLU A N 1
ATOM 1418 C CA . GLU A 1 183 ? -11.977 9.960 1.982 1.00 95.06 183 GLU A CA 1
ATOM 1419 C C . GLU A 1 183 ? -10.486 10.111 2.310 1.00 95.06 183 GLU A C 1
ATOM 1421 O O . GLU A 1 183 ? -10.152 10.383 3.469 1.00 95.06 183 GLU A O 1
ATOM 1426 N N . PRO A 1 184 ? -9.570 9.933 1.340 1.00 93.88 184 PRO A N 1
ATOM 1427 C CA . PRO A 1 184 ? -8.151 10.183 1.562 1.00 93.88 184 PRO A CA 1
ATOM 1428 C C . PRO A 1 184 ? -7.905 11.630 1.998 1.00 93.88 184 PRO A C 1
ATOM 1430 O O . PRO A 1 184 ? -8.406 12.568 1.382 1.00 93.88 184 PRO A O 1
ATOM 1433 N N . MET A 1 185 ? -7.100 11.816 3.042 1.00 93.38 185 MET A N 1
ATOM 1434 C CA . MET A 1 185 ? -6.677 13.138 3.500 1.00 93.38 185 MET A CA 1
ATOM 1435 C C . MET A 1 185 ? -5.274 13.431 2.975 1.00 93.38 185 MET A C 1
ATOM 1437 O O . MET A 1 185 ? -4.307 12.778 3.369 1.00 93.38 185 MET A O 1
ATOM 1441 N N . THR A 1 186 ? -5.156 14.419 2.089 1.00 88.75 186 THR A N 1
ATOM 1442 C CA . THR A 1 186 ? -3.866 14.857 1.527 1.00 88.75 186 THR A CA 1
ATOM 1443 C C . THR A 1 186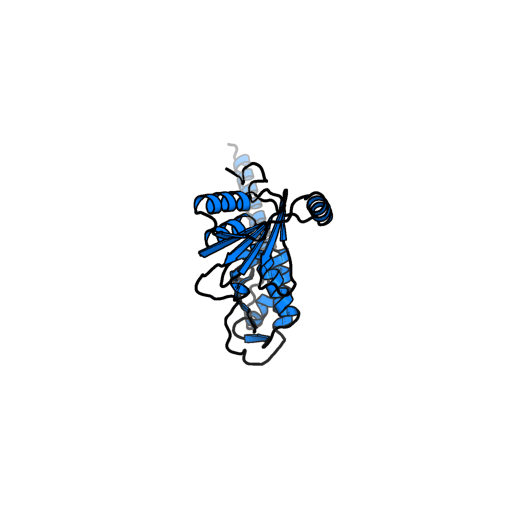 ? -3.339 16.146 2.157 1.00 88.75 186 THR A C 1
ATOM 1445 O O . THR A 1 186 ? -2.170 16.477 1.965 1.00 88.75 186 THR A O 1
ATOM 1448 N N . ASP A 1 187 ? -4.186 16.877 2.888 1.00 92.44 187 ASP A N 1
ATOM 1449 C CA . ASP A 1 187 ? -3.819 18.095 3.611 1.00 92.44 187 ASP A CA 1
ATOM 1450 C C . ASP A 1 187 ? -3.388 17.757 5.046 1.00 92.44 187 ASP A C 1
ATOM 1452 O O . ASP A 1 187 ? -4.195 17.368 5.893 1.00 92.44 187 ASP A O 1
ATOM 1456 N N . TYR A 1 188 ? -2.091 17.898 5.320 1.00 89.56 188 TYR A N 1
ATOM 1457 C CA . TYR A 1 188 ? -1.522 17.587 6.630 1.00 89.56 188 TYR A CA 1
ATOM 1458 C C . TYR A 1 188 ? -1.921 18.586 7.724 1.00 89.56 188 TYR A C 1
ATOM 1460 O O . TYR A 1 188 ? -1.889 18.217 8.899 1.00 89.56 188 TYR A O 1
ATOM 1468 N N . GLU A 1 189 ? -2.321 19.814 7.378 1.00 93.38 189 GLU A N 1
ATOM 1469 C CA . GLU A 1 189 ? -2.859 20.756 8.363 1.00 93.38 189 GLU A CA 1
ATOM 1470 C C . GLU A 1 189 ? -4.247 20.304 8.830 1.00 93.38 189 GLU A C 1
ATOM 1472 O O . GLU A 1 189 ? -4.508 20.281 10.035 1.00 93.38 189 GLU A O 1
ATOM 1477 N N . GLU A 1 190 ? -5.105 19.850 7.905 1.00 94.00 190 GLU A N 1
ATOM 1478 C CA . GLU A 1 190 ? -6.411 19.264 8.246 1.00 94.00 190 GLU A CA 1
ATOM 1479 C C . GLU A 1 190 ? -6.243 18.006 9.111 1.00 94.00 190 GLU A C 1
ATOM 1481 O O . GLU A 1 190 ? -6.940 17.844 10.115 1.00 94.00 190 GLU A O 1
ATOM 1486 N N . VAL A 1 191 ? -5.288 17.132 8.765 1.00 93.81 191 VAL A N 1
ATOM 1487 C CA . VAL A 1 191 ? -4.962 15.944 9.574 1.00 93.81 191 VAL A CA 1
ATOM 1488 C C . VAL A 1 191 ? -4.558 16.344 10.993 1.00 93.81 191 VAL A C 1
ATOM 1490 O O . VAL A 1 191 ? -5.078 15.770 11.949 1.00 93.81 191 VAL A O 1
ATOM 1493 N N . GLY A 1 192 ? -3.666 17.329 11.144 1.00 92.69 192 GLY A N 1
ATOM 1494 C CA . GLY A 1 192 ? -3.219 17.814 12.452 1.00 92.69 192 GLY A CA 1
ATOM 1495 C C . GLY A 1 192 ? -4.380 18.322 13.307 1.00 92.69 192 GLY A C 1
ATOM 1496 O O . GLY A 1 192 ? -4.568 17.859 14.430 1.00 92.69 192 GLY A O 1
ATOM 1497 N N . GLN A 1 193 ? -5.228 19.184 12.742 1.00 93.00 193 GLN A N 1
ATOM 1498 C CA . GLN A 1 193 ? -6.405 19.716 13.437 1.00 93.00 193 GLN A CA 1
ATOM 1499 C C . GLN A 1 193 ? -7.378 18.612 13.869 1.00 93.00 193 GLN A C 1
ATOM 1501 O O . GLN A 1 193 ? -7.925 18.650 14.972 1.00 93.00 193 GLN A O 1
ATOM 1506 N N . ALA A 1 194 ? -7.603 17.618 13.010 1.00 90.81 194 ALA A N 1
ATOM 1507 C CA . ALA A 1 194 ? -8.525 16.529 13.296 1.00 90.81 194 ALA A CA 1
ATOM 1508 C C . ALA A 1 194 ? -7.969 15.546 14.348 1.00 90.81 194 ALA A C 1
ATOM 1510 O O . ALA A 1 194 ? -8.738 15.018 15.154 1.00 90.81 194 ALA A O 1
ATOM 1511 N N . LEU A 1 195 ? -6.646 15.338 14.384 1.00 91.81 195 LEU A N 1
ATOM 1512 C CA . LEU A 1 195 ? -5.970 14.590 15.447 1.00 91.81 195 LEU A CA 1
ATOM 1513 C C . LEU A 1 195 ? -6.044 15.328 16.789 1.00 91.81 195 LEU A C 1
ATOM 1515 O O . LEU A 1 195 ? -6.400 14.707 17.789 1.00 91.81 195 LEU A O 1
ATOM 1519 N N . ASP A 1 196 ? -5.782 16.636 16.805 1.00 90.44 196 ASP A N 1
ATOM 1520 C CA . ASP A 1 196 ? -5.834 17.467 18.017 1.00 90.44 196 ASP A CA 1
ATOM 1521 C C . ASP A 1 196 ? -7.253 17.558 18.602 1.00 90.44 196 ASP A C 1
ATOM 1523 O O . ASP A 1 196 ? -7.441 17.622 19.819 1.00 90.44 196 ASP A O 1
ATOM 1527 N N . ALA A 1 197 ? -8.275 17.528 17.741 1.00 86.88 197 ALA A N 1
ATOM 1528 C CA . ALA A 1 197 ? -9.674 17.516 18.155 1.00 86.88 197 ALA A CA 1
ATOM 1529 C C . ALA A 1 197 ? -10.130 16.167 18.748 1.00 86.88 197 ALA A C 1
ATOM 1531 O O . ALA A 1 197 ? -11.165 16.122 19.416 1.00 86.88 197 ALA A O 1
ATOM 1532 N N . SER A 1 198 ? -9.391 15.075 18.526 1.00 85.00 198 SER A N 1
ATOM 1533 C CA . SER A 1 198 ? -9.749 13.742 19.022 1.00 85.00 198 SER A CA 1
ATOM 1534 C C . SER A 1 198 ? -9.474 13.627 20.525 1.00 85.00 198 SER A C 1
ATOM 1536 O O . SER A 1 198 ? -8.326 13.590 20.959 1.00 85.00 198 SER A O 1
ATOM 1538 N N . GLN A 1 199 ? -10.527 13.511 21.336 1.00 74.31 199 GLN A N 1
ATOM 1539 C CA . GLN A 1 199 ? -10.423 13.503 22.803 1.00 74.31 199 GLN A CA 1
ATOM 1540 C C . GLN A 1 199 ? -10.234 12.087 23.392 1.00 74.31 199 GLN A C 1
ATOM 1542 O O . GLN A 1 199 ? -9.847 11.938 24.553 1.00 74.31 199 GLN A O 1
ATOM 1547 N N . GLY A 1 200 ? -10.508 11.029 22.618 1.00 74.00 200 GLY A N 1
ATOM 1548 C CA . GLY A 1 200 ? -10.378 9.629 23.042 1.00 74.00 200 GLY A CA 1
ATOM 1549 C C . GLY A 1 200 ? -9.014 8.972 22.780 1.00 74.00 200 GLY A C 1
ATOM 1550 O O . GLY A 1 200 ? -8.297 9.315 21.843 1.00 74.00 200 GLY A O 1
ATOM 1551 N N . GLN A 1 201 ? -8.691 7.938 23.571 1.00 83.19 201 GLN A N 1
ATOM 1552 C CA . GLN A 1 201 ? -7.592 7.015 23.255 1.00 83.19 201 GLN A CA 1
ATOM 1553 C C . GLN A 1 201 ? -7.906 6.274 21.945 1.00 83.19 201 GLN A C 1
ATOM 1555 O O . GLN A 1 201 ? -8.986 5.675 21.841 1.00 83.19 201 GLN A O 1
ATOM 1560 N N . PRO A 1 202 ? -6.992 6.272 20.960 1.00 89.25 202 PRO A N 1
ATOM 1561 C CA . PRO A 1 202 ? -7.252 5.622 19.691 1.00 89.25 202 PRO A CA 1
ATOM 1562 C C . PRO A 1 202 ? -7.392 4.111 19.874 1.00 89.25 202 PRO A C 1
ATOM 1564 O O . PRO A 1 202 ? -6.733 3.482 20.707 1.00 89.25 202 PRO A O 1
ATOM 1567 N N . ARG A 1 203 ? -8.256 3.510 19.060 1.00 93.19 203 ARG A N 1
ATOM 1568 C CA . ARG A 1 203 ? -8.387 2.050 18.972 1.00 93.19 203 ARG A CA 1
ATOM 1569 C C . ARG A 1 203 ? -7.513 1.548 17.838 1.00 93.19 203 ARG A C 1
ATOM 1571 O O . ARG A 1 203 ? -7.407 2.215 16.818 1.00 93.19 203 ARG A O 1
ATOM 1578 N N . ILE A 1 204 ? -6.927 0.365 17.975 1.00 94.81 204 ILE A N 1
ATOM 1579 C CA . ILE A 1 204 ? -6.076 -0.207 16.924 1.00 94.81 204 ILE A CA 1
ATOM 1580 C C . ILE A 1 204 ? -6.748 -1.457 16.375 1.00 94.81 204 ILE A C 1
ATOM 1582 O O . ILE A 1 204 ? -7.014 -2.397 17.121 1.00 94.81 204 ILE A O 1
ATOM 1586 N N . LEU A 1 205 ? -7.005 -1.490 15.072 1.00 95.75 205 LEU A N 1
ATOM 1587 C CA . LEU A 1 205 ? -7.329 -2.713 14.348 1.00 95.75 205 LEU A CA 1
ATOM 1588 C C . LEU A 1 205 ? -6.035 -3.283 13.772 1.00 95.75 205 LEU A C 1
ATOM 1590 O O . LEU A 1 205 ? -5.433 -2.693 12.879 1.00 95.75 205 LEU A O 1
ATOM 1594 N N . LYS A 1 206 ? -5.613 -4.440 14.273 1.00 95.25 206 LYS A N 1
ATOM 1595 C CA . LYS A 1 206 ? -4.516 -5.213 13.695 1.00 95.25 206 LYS A CA 1
ATOM 1596 C C . LYS A 1 206 ? -5.092 -6.223 12.715 1.00 95.25 206 LYS A C 1
ATOM 1598 O O . LYS A 1 206 ? -5.822 -7.130 13.123 1.00 95.25 206 LYS A O 1
ATOM 1603 N N . LEU A 1 207 ? -4.746 -6.069 11.445 1.00 94.94 207 LEU A N 1
ATOM 1604 C CA . LEU A 1 207 ? -5.071 -7.000 10.378 1.00 94.94 207 LEU A CA 1
ATOM 1605 C C . LEU A 1 207 ? -3.890 -7.939 10.130 1.00 94.94 207 LEU A C 1
ATOM 1607 O O . LEU A 1 207 ? -2.755 -7.489 9.969 1.00 94.94 207 LEU A O 1
ATOM 1611 N N . GLN A 1 208 ? -4.167 -9.234 10.054 1.00 94.06 208 GLN A N 1
ATOM 1612 C CA . GLN A 1 208 ? -3.226 -10.247 9.597 1.00 94.06 208 GLN A CA 1
ATOM 1613 C C . GLN A 1 208 ? -3.834 -10.958 8.394 1.00 94.06 208 GLN A C 1
ATOM 1615 O O . GLN A 1 208 ? -4.931 -11.516 8.500 1.00 94.06 208 GLN A O 1
ATOM 1620 N N . ARG A 1 209 ? -3.131 -10.936 7.255 1.00 93.12 209 ARG A N 1
ATOM 1621 C CA . ARG A 1 209 ? -3.653 -11.530 6.022 1.00 93.12 209 ARG A CA 1
ATOM 1622 C C . ARG A 1 209 ? -3.788 -13.043 6.144 1.00 93.12 209 ARG A C 1
ATOM 1624 O O . ARG A 1 209 ? -4.881 -13.556 5.956 1.00 93.12 209 ARG A O 1
ATOM 1631 N N . TYR A 1 210 ? -2.700 -13.726 6.481 1.00 91.75 210 TYR A N 1
ATOM 1632 C CA . TYR A 1 210 ? -2.632 -15.179 6.604 1.00 91.75 210 TYR A CA 1
ATOM 1633 C C . TYR A 1 210 ? -2.320 -15.562 8.050 1.00 91.75 210 TYR A C 1
ATOM 1635 O O . TYR A 1 210 ? -1.255 -15.219 8.572 1.00 91.75 210 TYR A O 1
ATOM 1643 N N . LYS A 1 211 ? -3.215 -16.302 8.708 1.00 88.31 211 LYS A N 1
ATOM 1644 C CA . LYS A 1 211 ? -3.084 -16.732 10.110 1.00 88.31 211 LYS A CA 1
ATOM 1645 C C . LYS A 1 211 ? -1.830 -17.579 10.342 1.00 88.31 211 LYS A C 1
ATOM 1647 O O . LYS A 1 211 ? -1.207 -17.482 11.398 1.00 88.31 211 LYS A O 1
ATOM 1652 N N . ASN A 1 212 ? -1.464 -18.389 9.350 1.00 86.44 212 ASN A N 1
ATOM 1653 C CA . ASN A 1 212 ? -0.350 -19.335 9.438 1.00 86.44 212 ASN A CA 1
ATOM 1654 C C . ASN A 1 212 ? 1.020 -18.703 9.126 1.00 86.44 212 ASN A C 1
ATOM 1656 O O . ASN A 1 212 ? 2.044 -19.307 9.435 1.00 86.44 212 ASN A O 1
ATOM 1660 N N . GLU A 1 213 ? 1.067 -17.489 8.566 1.00 82.38 213 GLU A N 1
ATOM 1661 C CA . GLU A 1 213 ? 2.316 -16.736 8.408 1.00 82.38 213 GLU A CA 1
ATOM 1662 C C . GLU A 1 213 ? 2.575 -15.904 9.673 1.00 82.38 213 GLU A C 1
ATOM 1664 O O . GLU A 1 213 ? 2.019 -14.820 9.863 1.00 82.38 213 GLU A O 1
ATOM 1669 N N . GLN A 1 214 ? 3.394 -16.428 10.587 1.00 64.81 214 GLN A N 1
ATOM 1670 C CA . GLN A 1 214 ? 3.633 -15.776 11.876 1.00 64.81 214 GLN A CA 1
ATOM 1671 C C . GLN A 1 214 ? 4.497 -14.516 11.735 1.00 64.81 214 GLN A C 1
ATOM 1673 O O . GLN A 1 214 ? 5.646 -14.592 11.312 1.00 64.81 214 GLN A O 1
ATOM 1678 N N . ASN A 1 215 ? 3.949 -13.372 12.167 1.00 58.44 215 ASN A N 1
ATOM 1679 C CA . ASN A 1 215 ? 4.655 -12.115 12.463 1.00 58.44 215 ASN A CA 1
ATOM 1680 C C . ASN A 1 215 ? 5.627 -11.591 11.389 1.00 58.44 215 ASN A C 1
ATOM 1682 O O . ASN A 1 215 ? 6.526 -10.809 11.699 1.00 58.44 215 ASN A O 1
ATOM 1686 N N . THR A 1 216 ? 5.440 -11.949 10.121 1.00 83.50 216 THR A N 1
ATOM 1687 C CA . THR A 1 216 ? 6.146 -11.270 9.036 1.00 83.50 216 THR A CA 1
ATOM 1688 C C . THR A 1 216 ? 5.539 -9.878 8.876 1.00 83.50 216 THR A C 1
ATOM 1690 O O . THR A 1 216 ? 4.321 -9.725 8.778 1.00 83.50 216 THR A O 1
ATOM 1693 N N . ARG A 1 217 ? 6.376 -8.834 8.868 1.00 88.12 217 ARG A N 1
ATOM 1694 C CA . ARG A 1 217 ? 5.923 -7.441 8.701 1.00 88.12 217 ARG A CA 1
ATOM 1695 C C . ARG A 1 217 ? 5.051 -7.274 7.443 1.00 88.12 217 ARG A C 1
ATOM 1697 O O . ARG A 1 217 ? 4.045 -6.579 7.490 1.00 88.12 217 ARG A O 1
ATOM 1704 N N . ALA A 1 218 ? 5.363 -8.001 6.366 1.00 88.75 218 ALA A N 1
ATOM 1705 C CA . ALA A 1 218 ? 4.588 -8.027 5.117 1.00 88.75 218 ALA A CA 1
ATOM 1706 C C . ALA A 1 218 ? 3.153 -8.565 5.261 1.00 88.75 218 ALA A C 1
ATOM 1708 O O . ALA A 1 218 ? 2.302 -8.246 4.440 1.00 88.75 218 ALA A O 1
ATOM 1709 N N . ASN A 1 219 ? 2.866 -9.361 6.292 1.00 92.06 219 ASN A N 1
ATOM 1710 C CA . ASN A 1 219 ? 1.555 -9.964 6.536 1.00 92.06 219 ASN A CA 1
ATOM 1711 C C . ASN A 1 219 ? 0.654 -9.102 7.443 1.00 92.06 219 ASN A C 1
ATOM 1713 O O . ASN A 1 219 ? -0.477 -9.492 7.740 1.00 92.06 219 ASN A O 1
ATOM 1717 N N . LEU A 1 220 ? 1.157 -7.958 7.927 1.00 93.12 220 LEU A N 1
ATOM 1718 C CA . LEU A 1 220 ? 0.509 -7.151 8.956 1.00 93.12 220 LEU A CA 1
ATOM 1719 C C . LEU A 1 220 ? 0.201 -5.726 8.484 1.00 93.12 220 LEU A C 1
ATOM 1721 O O . LEU A 1 220 ? 1.043 -5.040 7.901 1.00 93.12 220 LEU A O 1
ATOM 1725 N N . MET A 1 221 ? -0.998 -5.267 8.825 1.00 94.25 221 MET A N 1
ATOM 1726 C CA .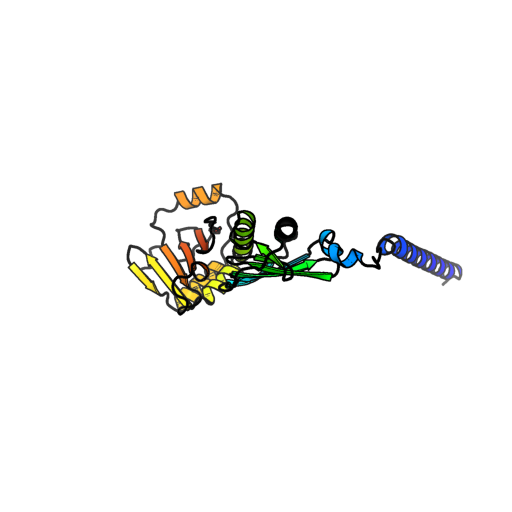 MET A 1 221 ? -1.441 -3.885 8.658 1.00 94.25 221 MET A CA 1
ATOM 1727 C C . MET A 1 221 ? -2.112 -3.425 9.950 1.00 94.25 221 MET A C 1
ATOM 1729 O O . MET A 1 221 ? -2.912 -4.160 10.531 1.00 94.25 221 MET A O 1
ATOM 1733 N N . ASN A 1 222 ? -1.804 -2.210 10.387 1.00 95.06 222 ASN A N 1
ATOM 1734 C CA . ASN A 1 222 ? -2.481 -1.570 11.504 1.00 95.06 222 ASN A CA 1
ATOM 1735 C C . ASN A 1 222 ? -3.377 -0.450 10.984 1.00 95.06 222 ASN A C 1
ATOM 1737 O O . ASN A 1 222 ? -2.963 0.329 10.127 1.00 95.06 222 ASN A O 1
ATOM 1741 N N . ILE A 1 223 ? -4.581 -0.357 11.542 1.00 96.19 223 ILE A N 1
ATOM 1742 C CA . ILE A 1 223 ? -5.475 0.780 11.357 1.00 96.19 223 ILE A CA 1
ATOM 1743 C C . ILE A 1 223 ? -5.719 1.417 12.722 1.00 96.19 223 ILE A C 1
ATOM 1745 O O . ILE A 1 223 ? -6.344 0.806 13.592 1.00 96.19 223 ILE A O 1
ATOM 1749 N N . THR A 1 224 ? -5.215 2.629 12.922 1.00 95.31 224 THR A N 1
ATOM 1750 C CA . THR A 1 224 ? -5.407 3.404 14.151 1.00 95.31 224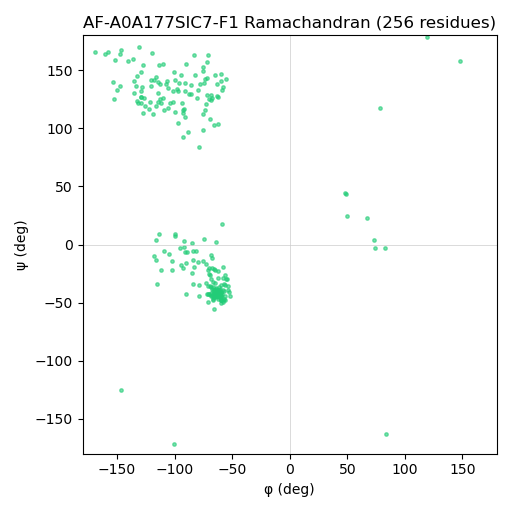 THR A CA 1
ATOM 1751 C C . THR A 1 224 ? -6.632 4.289 13.980 1.00 95.31 224 THR A C 1
ATOM 1753 O O . THR A 1 224 ? -6.668 5.142 13.103 1.00 95.31 224 THR A O 1
ATOM 1756 N N . VAL A 1 225 ? -7.658 4.069 14.794 1.00 94.88 225 VAL A N 1
ATOM 1757 C CA . VAL A 1 225 ? -8.981 4.680 14.658 1.00 94.88 225 VAL A CA 1
ATOM 1758 C C . VAL A 1 225 ? -9.167 5.764 15.714 1.00 94.88 225 VAL A C 1
ATOM 1760 O O . VAL A 1 225 ? -9.195 5.461 16.912 1.00 94.88 225 VAL A O 1
ATOM 1763 N N . TYR A 1 226 ? -9.350 6.996 15.246 1.00 92.56 226 TYR A N 1
ATOM 1764 C CA . TYR A 1 226 ? -9.727 8.170 16.030 1.00 92.56 226 TYR A CA 1
ATOM 1765 C C . TYR A 1 226 ? -11.233 8.442 15.870 1.00 92.56 226 TYR A C 1
ATOM 1767 O O . TYR A 1 226 ? -11.978 7.616 15.335 1.00 92.56 226 TYR A O 1
ATOM 1775 N N . GLU A 1 227 ? -11.711 9.578 16.373 1.00 88.69 227 GLU A N 1
ATOM 1776 C CA . GLU A 1 227 ? -13.140 9.916 16.338 1.00 88.69 227 GLU A CA 1
ATOM 1777 C C . GLU A 1 227 ? -13.654 10.268 14.938 1.00 88.69 227 GLU A C 1
ATOM 1779 O O . GLU A 1 227 ? -14.743 9.838 14.560 1.00 88.69 227 GLU A O 1
ATOM 1784 N N . THR A 1 228 ? -12.887 11.044 14.172 1.00 90.44 228 THR A N 1
ATOM 1785 C CA . THR A 1 228 ? -13.298 11.593 12.865 1.00 90.44 228 THR A CA 1
ATOM 1786 C C . THR A 1 228 ? -12.440 11.104 11.700 1.00 90.44 228 THR A C 1
ATOM 1788 O O . THR A 1 228 ? -12.792 11.325 10.540 1.00 90.44 228 THR A O 1
ATOM 1791 N N . LEU A 1 229 ? -11.334 10.428 12.004 1.00 94.81 229 LEU A N 1
ATOM 1792 C CA . LEU A 1 229 ? -10.376 9.923 11.033 1.00 94.81 229 LEU A CA 1
ATOM 1793 C C . LEU A 1 229 ? -9.764 8.608 11.511 1.00 94.81 229 LEU A C 1
ATOM 1795 O O . LEU A 1 229 ? -9.864 8.221 12.678 1.00 94.81 229 LEU A O 1
ATOM 1799 N N . PHE A 1 230 ? -9.076 7.930 10.611 1.00 95.56 230 PHE A N 1
ATOM 1800 C CA . PHE A 1 230 ? -8.216 6.811 10.948 1.00 95.56 230 PHE A CA 1
ATOM 1801 C C . PHE A 1 230 ? -6.949 6.853 10.108 1.00 95.56 230 PHE A C 1
ATOM 1803 O O . PHE A 1 230 ? -6.903 7.473 9.046 1.00 95.56 230 PHE A O 1
ATOM 1810 N N . SER A 1 231 ? -5.911 6.198 10.606 1.00 95.31 231 SER A N 1
ATOM 1811 C CA . SER A 1 231 ? -4.648 6.077 9.907 1.00 95.31 231 SER A CA 1
ATOM 1812 C C . SER A 1 231 ? -4.330 4.624 9.597 1.00 95.31 231 SER A C 1
ATOM 1814 O O . SER A 1 231 ? -4.624 3.736 10.395 1.00 95.31 231 SER A O 1
ATOM 1816 N N . VAL A 1 232 ? -3.755 4.372 8.427 1.00 95.81 232 VAL A N 1
ATOM 1817 C CA . VAL A 1 232 ? -3.375 3.040 7.961 1.00 95.81 232 VAL A CA 1
ATOM 1818 C C . VAL A 1 232 ? -1.865 2.973 7.848 1.00 95.81 232 VAL A C 1
ATOM 1820 O O . VAL A 1 232 ? -1.240 3.834 7.229 1.00 95.81 232 VAL A O 1
ATOM 1823 N N . GLN A 1 233 ? -1.287 1.924 8.424 1.00 94.25 233 GLN A N 1
ATOM 1824 C CA . GLN A 1 233 ? 0.139 1.658 8.364 1.00 94.25 233 GLN A CA 1
ATOM 1825 C C . GLN A 1 233 ? 0.378 0.202 7.963 1.00 94.25 233 GLN A C 1
ATOM 1827 O O . GLN A 1 233 ? -0.041 -0.733 8.654 1.00 94.25 233 GLN A O 1
ATOM 1832 N N . TYR A 1 234 ? 1.094 0.005 6.860 1.00 92.50 234 TYR A N 1
ATOM 1833 C CA . TYR A 1 234 ? 1.623 -1.302 6.485 1.00 92.50 234 TYR A CA 1
ATOM 1834 C C . TYR A 1 234 ? 2.896 -1.565 7.283 1.00 92.50 234 TYR A C 1
ATOM 1836 O O . TYR A 1 234 ? 3.823 -0.760 7.260 1.00 92.50 234 TYR A O 1
ATOM 1844 N N . MET A 1 235 ? 2.973 -2.693 7.991 1.00 91.12 235 MET A N 1
ATOM 1845 C CA . MET A 1 235 ? 4.102 -2.927 8.902 1.00 91.12 235 MET A CA 1
ATOM 1846 C C . MET A 1 235 ? 5.419 -3.167 8.171 1.00 91.12 235 MET A C 1
ATOM 1848 O O . MET A 1 235 ? 6.478 -2.995 8.769 1.00 91.12 235 MET A O 1
ATOM 1852 N N . ASP A 1 236 ? 5.366 -3.551 6.897 1.00 87.81 236 ASP A N 1
ATOM 1853 C CA . ASP A 1 236 ? 6.536 -3.714 6.033 1.00 87.81 236 ASP A CA 1
ATOM 1854 C C . ASP A 1 236 ? 6.997 -2.411 5.371 1.00 87.81 236 ASP A C 1
ATOM 1856 O O . ASP A 1 236 ? 7.959 -2.431 4.612 1.00 87.81 236 ASP A O 1
ATOM 1860 N N . ASP A 1 237 ? 6.355 -1.272 5.642 1.00 86.62 237 ASP A N 1
ATOM 1861 C CA . ASP A 1 237 ? 6.908 0.012 5.223 1.00 86.62 2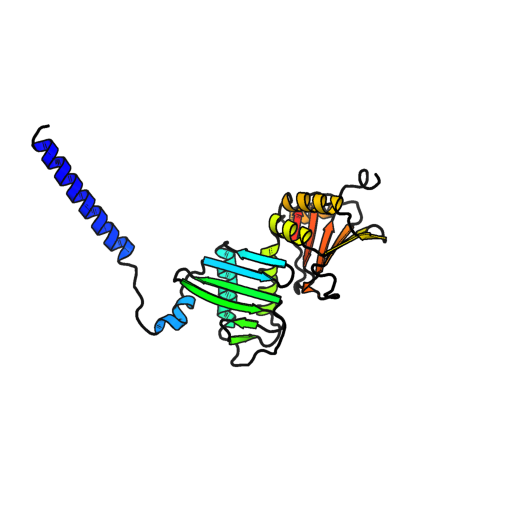37 ASP A CA 1
ATOM 1862 C C . ASP A 1 237 ? 8.102 0.379 6.113 1.00 86.62 237 ASP A C 1
ATOM 1864 O O . ASP A 1 237 ? 7.968 0.578 7.321 1.00 86.62 237 ASP A O 1
ATOM 1868 N N . ASP A 1 238 ? 9.287 0.457 5.516 1.00 81.38 238 ASP A N 1
ATOM 1869 C CA . ASP A 1 238 ? 10.522 0.803 6.219 1.00 81.38 238 ASP A CA 1
ATOM 1870 C C . ASP A 1 238 ? 10.676 2.315 6.445 1.00 81.38 238 ASP A C 1
ATOM 1872 O O . ASP A 1 238 ? 11.476 2.726 7.282 1.00 81.38 238 ASP A O 1
ATOM 1876 N N . ASN A 1 239 ? 9.887 3.140 5.751 1.00 80.50 239 ASN A N 1
ATOM 1877 C CA . ASN A 1 239 ? 9.853 4.592 5.941 1.00 80.50 239 ASN A CA 1
ATOM 1878 C C . ASN A 1 239 ? 8.806 5.021 6.979 1.00 80.50 239 ASN A C 1
ATOM 1880 O O . ASN A 1 239 ? 8.733 6.197 7.326 1.00 80.50 239 ASN A O 1
ATOM 1884 N N . GLY A 1 240 ? 7.993 4.079 7.471 1.00 79.50 240 GLY A N 1
ATOM 1885 C CA . GLY A 1 240 ? 6.951 4.353 8.456 1.00 79.50 240 GLY A CA 1
ATOM 1886 C C . GLY A 1 240 ? 5.807 5.215 7.923 1.00 79.50 240 GLY A C 1
ATOM 1887 O O . GLY A 1 240 ? 5.121 5.846 8.732 1.00 79.50 240 GLY A O 1
ATOM 1888 N N . ASN A 1 241 ? 5.584 5.253 6.600 1.00 85.38 241 ASN A N 1
ATOM 1889 C CA . ASN A 1 241 ? 4.514 6.074 6.044 1.00 85.38 241 ASN A CA 1
ATOM 1890 C C . ASN A 1 241 ? 3.168 5.639 6.612 1.00 85.38 241 ASN A C 1
ATOM 1892 O O . ASN A 1 241 ? 2.885 4.457 6.826 1.00 85.38 241 ASN A O 1
ATOM 1896 N N . THR A 1 242 ? 2.351 6.645 6.872 1.00 90.38 242 THR A N 1
ATOM 1897 C CA . THR A 1 242 ? 1.030 6.492 7.447 1.00 90.38 242 THR A CA 1
ATOM 1898 C C . THR A 1 242 ? 0.069 7.272 6.568 1.00 90.38 242 THR A C 1
ATOM 1900 O O . THR A 1 242 ? 0.300 8.449 6.296 1.00 90.38 242 THR A O 1
ATOM 1903 N N . PHE A 1 243 ? -0.987 6.611 6.110 1.00 92.12 243 PHE A N 1
ATOM 1904 C CA . PHE A 1 243 ? -2.024 7.236 5.291 1.00 92.12 243 PHE A CA 1
ATOM 1905 C C . PHE A 1 243 ? -3.190 7.608 6.181 1.00 92.12 243 PHE A C 1
ATOM 1907 O O . PHE A 1 243 ? -3.621 6.784 6.986 1.00 92.12 243 PHE A O 1
ATOM 1914 N N . TYR A 1 244 ? -3.705 8.819 6.030 1.00 94.75 244 TYR A N 1
ATOM 1915 C CA . TYR A 1 244 ? -4.836 9.301 6.806 1.00 94.75 244 TYR A CA 1
ATOM 1916 C C . TYR A 1 244 ? -6.081 9.320 5.936 1.00 94.75 244 TYR A C 1
ATOM 1918 O O . TYR A 1 244 ? -6.047 9.759 4.787 1.00 94.75 244 TYR A O 1
ATOM 1926 N N . LEU A 1 245 ? -7.177 8.821 6.494 1.00 95.75 245 LEU A N 1
ATOM 1927 C CA . LEU A 1 245 ? -8.474 8.825 5.851 1.00 95.75 245 LEU A CA 1
ATOM 1928 C C . LEU A 1 245 ? -9.504 9.418 6.802 1.00 95.75 245 LEU A C 1
ATOM 1930 O O . LEU A 1 245 ? -9.565 9.071 7.986 1.00 95.75 245 LEU A O 1
ATOM 1934 N N . LYS A 1 246 ? -10.337 10.296 6.261 1.00 95.38 246 LYS A N 1
ATOM 1935 C CA . LYS A 1 246 ? -11.474 10.884 6.949 1.00 95.38 246 LYS A CA 1
ATOM 1936 C C . LYS A 1 246 ? -12.624 9.892 6.935 1.00 95.38 246 LYS A C 1
ATOM 1938 O O . LYS A 1 246 ? -12.953 9.311 5.901 1.00 95.38 246 LYS A O 1
ATOM 1943 N N . GLY A 1 247 ? -13.242 9.698 8.092 1.00 93.00 247 GLY A N 1
ATOM 1944 C CA . GLY A 1 247 ? -14.359 8.778 8.239 1.00 93.00 247 GLY A CA 1
ATOM 1945 C C . GLY A 1 247 ? -14.407 8.123 9.610 1.00 93.00 247 GLY A C 1
ATOM 1946 O O . GLY A 1 247 ? -13.416 8.011 10.329 1.00 93.00 247 GLY A O 1
ATOM 1947 N N . GLN A 1 248 ? -15.597 7.651 9.967 1.00 90.94 248 GLN A N 1
ATOM 1948 C CA . GLN A 1 248 ? -15.832 6.953 11.225 1.00 90.94 248 GLN A CA 1
ATOM 1949 C C . GLN A 1 248 ? -15.781 5.451 10.992 1.00 90.94 248 GLN A C 1
ATOM 1951 O O . GLN A 1 248 ? -16.734 4.876 10.464 1.00 90.94 248 GLN A O 1
ATOM 1956 N N . LEU A 1 249 ? -14.688 4.808 11.400 1.00 90.81 249 LEU A N 1
ATOM 1957 C CA . LEU A 1 249 ? -14.480 3.386 11.126 1.00 90.81 249 LEU A CA 1
ATOM 1958 C C . LEU A 1 249 ? -15.157 2.456 12.136 1.00 90.81 249 LEU A C 1
ATOM 1960 O O . LEU A 1 249 ? -15.637 1.382 11.783 1.00 90.81 249 LEU A O 1
ATOM 1964 N N . LEU A 1 250 ? -15.213 2.880 13.394 1.00 86.50 250 LEU A N 1
ATOM 1965 C CA . LEU A 1 250 ? -15.814 2.132 14.490 1.00 86.50 250 LEU A CA 1
ATOM 1966 C C . LEU A 1 250 ? -16.800 3.038 15.241 1.00 86.50 250 LEU A C 1
ATOM 1968 O O . LEU A 1 250 ? -16.537 4.238 15.349 1.00 86.50 250 LEU A O 1
ATOM 1972 N N . PRO A 1 251 ? -17.883 2.490 15.821 1.00 74.06 251 PRO A N 1
ATOM 1973 C CA . PRO A 1 251 ? -18.850 3.278 16.583 1.00 74.06 251 PRO A CA 1
ATOM 1974 C C . PRO A 1 251 ? -18.174 4.060 17.715 1.00 74.06 251 PRO A C 1
ATOM 1976 O O . PRO A 1 251 ? -17.229 3.557 18.336 1.00 74.06 251 PRO A O 1
ATOM 1979 N N . THR A 1 252 ? -18.626 5.282 17.989 1.00 66.31 252 THR A N 1
ATOM 1980 C CA . THR A 1 252 ? -18.153 6.087 19.128 1.00 66.31 252 THR A CA 1
ATOM 1981 C C . THR A 1 252 ? -18.902 5.696 20.410 1.00 66.31 252 THR A C 1
ATOM 1983 O O . THR A 1 252 ? -19.919 5.002 20.364 1.00 66.31 252 THR A O 1
ATOM 1986 N N . GLY A 1 253 ? -18.362 6.083 21.572 1.00 54.00 253 GLY A N 1
ATOM 1987 C CA . GLY A 1 253 ? -18.620 5.526 22.915 1.00 54.00 253 GLY A CA 1
ATOM 1988 C C . GLY A 1 253 ? -20.049 5.522 23.491 1.00 54.00 253 GLY A C 1
ATOM 1989 O O . GLY A 1 253 ? -20.187 5.361 24.693 1.00 54.00 253 GLY A O 1
ATOM 1990 N N . LYS A 1 254 ? -21.112 5.681 22.694 1.00 42.56 254 LYS A N 1
ATOM 1991 C CA . LYS A 1 254 ? -22.496 5.352 23.101 1.00 42.56 254 LYS A CA 1
ATOM 1992 C C . LYS A 1 254 ? -23.094 4.158 22.352 1.00 42.56 254 LYS A C 1
ATOM 1994 O O . LYS A 1 254 ? -24.021 3.534 22.856 1.00 42.56 254 LYS A O 1
ATOM 1999 N N . GLU A 1 255 ? -22.572 3.829 21.174 1.00 45.56 255 GLU A N 1
ATOM 2000 C CA . GLU A 1 255 ? -22.992 2.656 20.394 1.00 45.56 255 GLU A CA 1
ATOM 2001 C C . GLU A 1 255 ? -22.138 1.417 20.690 1.00 45.56 255 GLU A C 1
ATOM 2003 O O . GLU A 1 255 ? -22.583 0.305 20.444 1.00 45.56 255 GLU A O 1
ATOM 2008 N N . ALA A 1 256 ? -20.930 1.595 21.237 1.00 49.75 256 ALA A N 1
ATOM 2009 C CA . ALA A 1 256 ? -20.007 0.500 21.545 1.00 49.75 256 ALA A CA 1
ATOM 2010 C C . ALA A 1 256 ? -20.387 -0.324 22.797 1.00 49.75 256 ALA A C 1
ATOM 2012 O O . ALA A 1 256 ? -19.838 -1.408 22.983 1.00 49.75 256 ALA A O 1
ATOM 2013 N N . ASP A 1 257 ? -21.310 0.183 23.624 1.00 41.53 257 ASP A N 1
ATOM 2014 C CA . ASP A 1 257 ? -21.782 -0.444 24.872 1.00 41.53 257 ASP A CA 1
ATOM 2015 C C . ASP A 1 257 ? -23.132 -1.183 24.713 1.00 41.53 257 ASP A C 1
ATOM 2017 O O . ASP A 1 257 ? -23.743 -1.586 25.705 1.00 41.53 257 ASP A O 1
ATOM 2021 N N . ARG A 1 258 ? -23.623 -1.345 23.477 1.00 37.28 258 ARG A N 1
ATOM 2022 C CA . ARG A 1 258 ? -24.824 -2.126 23.134 1.00 37.28 258 ARG A CA 1
ATOM 2023 C C . ARG A 1 258 ? -24.459 -3.363 22.327 1.00 37.28 258 ARG A C 1
ATOM 2025 O O . ARG A 1 258 ? -25.154 -4.383 22.522 1.00 37.28 258 ARG A O 1
#

Foldseek 3Di:
DDPVVVVVVVVVVVVVVVVVVVVCCVVVVPPDPDDDPCVVCVQVVFQWAKKWKQFPQQGIFIDRPSVLLVVLVVLVVVLVPADPDDAPDDDFRMWMWIATPVGDIWIWTADQWIDINNGTSGNGDDPSSLVSVQSSVVSQQQLLSVLVSLLQFPFKWKDDPNDIDTDDPVLSVLLSVFSNVWAWDPDVVVVVVQVVPFPDDWMKIWTFNDPPPPPDLSRIKIWTFTAFKIWIFRSPNPVRDITIIGTHNDDPDPVVVD

Secondary structure (DSSP, 8-state):
--HHHHHHHHHHHHHHHHHHHHHHHHHHTT-----SGGGGGHHHHSPEEEEEEEETTTEEEEE--HHHHHHHHHHHHHHTTS--SPPPP---SEEEEEEETTS-EEEEEESSSEEETTEEEESS--HHHHHHHHHHHHTT-SHHHHHHHHHH-SEEEEEETTEEEEPPHHHHHHHHHHHHT-EE---HHHHHHHHHT--SPPEEEEEES-TTS-S-GGGEEEEEE-SSEEEEEETT-TT---EEEES--S--TTTTT-

Solvent-accessible surface area (backbone atoms only — not comparable to full-atom values): 14340 Å² total; per-residue (Å²): 132,58,73,66,60,56,52,51,54,51,52,51,51,51,52,51,52,50,50,50,52,52,48,45,51,70,67,56,64,70,66,75,79,81,83,61,89,63,62,86,54,47,65,79,78,37,57,54,55,40,31,42,41,32,36,75,60,69,45,73,48,77,43,64,55,53,67,60,40,44,54,53,50,51,54,53,58,68,34,70,80,36,66,95,56,81,50,66,92,73,70,58,45,32,38,35,40,39,35,28,72,83,70,46,73,46,40,38,35,38,45,59,30,30,31,48,70,88,37,26,39,31,64,50,82,44,75,66,56,51,52,49,50,46,54,56,56,56,73,53,68,47,33,59,52,43,17,53,45,59,69,64,27,68,38,49,36,41,36,49,95,94,42,73,46,70,64,53,76,66,57,48,53,52,33,30,55,34,34,47,70,30,43,82,54,86,53,67,67,62,50,49,54,57,56,72,67,40,87,69,85,62,32,37,38,42,37,28,33,49,78,87,59,75,87,45,41,68,38,32,35,40,36,41,37,50,72,63,30,32,34,42,32,53,57,57,40,88,83,65,64,66,49,43,29,41,37,60,59,65,75,58,95,76,62,68,84,112

Mean predicted aligned error: 11.54 Å

Radius of gyration: 26.26 Å; Cα contacts (8 Å, |Δi|>4): 420; chains: 1; bounding box: 58×42×91 Å